Protein AF-A0A7K4IP63-F1 (afdb_monomer_lite)

Secondary structure (DSSP, 8-state):
-----HHHHHHHH----TT-HHHHHHHHHHHSTT--HHHHHHHHHHHHHS-SHHHHHHHHHHHHHHHHHTT-EEEE--SS-BTTB---SEEEEETTTTEEEEEEEESSSSS---HHHHHHHHHHHHHHHH--STTTTTS---GGGGG-SEEEEEEEES-SS-HHHHHHHHHSTTTTTEEEEEHHHHHHHHHHHHHS---HHHHHHHTS---TT-HHHHHHHHHHHHT------

Foldseek 3Di:
DPPAELVNLCVVLDADFFPDSSVVSSLCVCLDPPNDLVNLVRHCVRLLVDDDLSSQLSNLSSLQSLLVLLPWDKDAWGSDDDPPDPIFRIKTADLPLLEIETEDEESDDPDADQLQVVVVNQVVVCVLQADPDPNNVVPPDPPRSNSHDYYAYEYEYCDQCNPRNLVSLVPYPCVQRYYYDYSVRSSVLSVLVVVFVDDSNLSVVVRHRDDPVPCVSVVVSVCVRVPPPPPDD

Radius of gyration: 18.25 Å; chains: 1; bounding box: 48×52×49 Å

Sequence (233 aa):
MVNVTVEKLVQLTGELKNNSPSSEKFRTFISSPDIARTDLETWVNECLAKTGESFEQAFQDIVNCIGEKLGFKVEYGQYKAGQDMTGYDGKWVSEEASIQLVLEIRRADSYQINADQFGQFMEDFKKKIGRDTEESKKLKVPEIYKRTKETYGIVVTAEEEPIELLDNIRKSRYKSNIRIIPVRSLLNVFKMKEEIPLKHVEVARLLLPMNVINIGEIIHTIESMTGTQANKE

Structure (mmCIF, N/CA/C/O backbone):
data_AF-A0A7K4IP63-F1
#
_entry.id   AF-A0A7K4IP63-F1
#
loop_
_atom_site.group_PDB
_atom_site.id
_atom_site.type_symbol
_atom_site.label_atom_id
_atom_site.label_alt_id
_atom_site.label_comp_id
_atom_site.label_asym_id
_atom_site.label_entity_id
_atom_site.label_seq_id
_atom_site.pdbx_PDB_ins_code
_atom_site.Cartn_x
_atom_site.Cartn_y
_atom_site.Cartn_z
_atom_site.occupancy
_atom_site.B_iso_or_equiv
_atom_site.auth_seq_id
_atom_site.auth_comp_id
_atom_site.auth_asym_id
_atom_site.auth_atom_id
_atom_site.pdbx_PDB_model_num
ATOM 1 N N . MET A 1 1 ? -15.617 -13.221 13.001 1.00 49.81 1 MET A N 1
ATOM 2 C CA . MET A 1 1 ? -15.707 -11.777 12.712 1.00 49.81 1 MET A CA 1
ATOM 3 C C . MET A 1 1 ? -15.642 -11.022 14.016 1.00 49.81 1 MET A C 1
ATOM 5 O O . MET A 1 1 ? -16.529 -11.169 14.853 1.00 49.81 1 MET A O 1
ATOM 9 N N . VAL A 1 2 ? -14.567 -10.272 14.204 1.00 53.50 2 VAL A N 1
ATOM 10 C CA . VAL A 1 2 ? -14.441 -9.337 15.315 1.00 53.50 2 VAL A CA 1
ATOM 11 C C . VAL A 1 2 ? -15.145 -8.061 14.857 1.00 53.50 2 VAL A C 1
ATOM 13 O O . VAL A 1 2 ? -14.649 -7.365 13.984 1.00 53.50 2 VAL A O 1
ATOM 16 N N . ASN A 1 3 ? -16.341 -7.783 15.381 1.00 70.75 3 ASN A N 1
ATOM 17 C CA . ASN A 1 3 ? -17.121 -6.593 15.017 1.00 70.75 3 ASN A CA 1
ATOM 18 C C . ASN A 1 3 ? -16.544 -5.345 15.714 1.00 70.75 3 ASN A C 1
ATOM 20 O O . ASN A 1 3 ? -17.157 -4.779 16.619 1.00 70.75 3 ASN A O 1
ATOM 24 N N . VAL A 1 4 ? -15.306 -4.991 15.373 1.00 90.19 4 VAL A N 1
ATOM 25 C CA . VAL A 1 4 ? -14.583 -3.849 15.935 1.00 90.19 4 VAL A CA 1
ATOM 26 C C . VAL A 1 4 ? -14.352 -2.836 14.824 1.00 90.19 4 VAL A C 1
ATOM 28 O O . VAL A 1 4 ? -13.863 -3.180 13.754 1.00 90.19 4 VAL A O 1
ATOM 31 N N . THR A 1 5 ? -14.712 -1.584 15.087 1.00 95.12 5 THR A N 1
ATOM 32 C CA . THR A 1 5 ? -14.568 -0.459 14.159 1.00 95.12 5 THR A CA 1
ATOM 33 C C . THR A 1 5 ? -13.178 0.171 14.254 1.00 95.12 5 THR A C 1
ATOM 35 O O . THR A 1 5 ? -12.534 0.102 15.304 1.00 95.12 5 THR A O 1
ATOM 38 N N . VAL A 1 6 ? -12.734 0.856 13.198 1.00 96.44 6 VAL A N 1
ATOM 39 C CA . VAL A 1 6 ? -11.506 1.671 13.195 1.00 96.44 6 VAL A CA 1
ATOM 40 C C . VAL A 1 6 ? -11.552 2.697 14.316 1.00 96.44 6 VAL A C 1
ATOM 42 O O . VAL A 1 6 ? -10.582 2.850 15.053 1.00 96.44 6 VAL A O 1
ATOM 45 N N . GLU A 1 7 ? -12.698 3.353 14.503 1.00 95.19 7 GLU A N 1
ATOM 46 C CA . GLU A 1 7 ? -12.886 4.306 15.594 1.00 95.19 7 GLU A CA 1
ATOM 47 C C . GLU A 1 7 ? -12.599 3.672 16.961 1.00 95.19 7 GLU A C 1
ATOM 49 O O . GLU A 1 7 ? -11.888 4.250 17.785 1.00 95.19 7 GLU A O 1
ATOM 54 N N . LYS A 1 8 ? -13.098 2.451 17.193 1.00 95.50 8 LYS A N 1
ATOM 55 C CA . LYS A 1 8 ? -12.860 1.747 18.450 1.00 95.50 8 LYS A CA 1
ATOM 56 C C . LYS A 1 8 ? -11.403 1.322 18.598 1.00 95.50 8 LYS A C 1
ATOM 58 O O . LYS A 1 8 ? -10.871 1.417 19.703 1.00 95.50 8 LYS A O 1
ATOM 63 N N . LEU A 1 9 ? -10.756 0.881 17.519 1.00 95.81 9 LEU A N 1
ATOM 64 C CA . LEU A 1 9 ? -9.330 0.553 17.533 1.00 95.81 9 LEU A CA 1
ATOM 65 C C . LEU A 1 9 ? -8.495 1.769 17.912 1.00 95.81 9 LEU A C 1
ATOM 67 O O . LEU A 1 9 ? -7.734 1.684 18.868 1.00 95.81 9 LEU A O 1
ATOM 71 N N . VAL A 1 10 ? -8.706 2.907 17.247 1.00 95.62 10 VAL A N 1
ATOM 72 C CA . VAL A 1 10 ? -7.991 4.154 17.550 1.00 95.62 10 VAL A CA 1
ATOM 73 C C . VAL A 1 10 ? -8.236 4.592 18.997 1.00 95.62 10 VAL A C 1
ATOM 75 O O . VAL A 1 10 ? -7.294 4.971 19.688 1.00 95.62 10 VAL A O 1
ATOM 78 N N . GLN A 1 11 ? -9.468 4.488 19.506 1.00 94.75 11 GLN A N 1
ATOM 79 C CA . GLN A 1 11 ? -9.762 4.783 20.916 1.00 94.75 11 GLN A CA 1
ATOM 80 C C . GLN A 1 11 ? -8.981 3.886 21.891 1.00 94.75 11 GLN A C 1
ATOM 82 O O . GLN A 1 11 ? -8.584 4.347 22.959 1.00 94.75 11 GLN A O 1
ATOM 87 N N . LEU A 1 12 ? -8.777 2.609 21.553 1.00 95.25 12 LEU A N 1
ATOM 88 C CA . LEU A 1 12 ? -8.058 1.649 22.397 1.00 95.25 12 LEU A CA 1
ATOM 89 C C . LEU A 1 12 ? -6.535 1.791 22.289 1.00 95.25 12 LEU A C 1
ATOM 91 O O . LEU A 1 12 ? -5.829 1.603 23.281 1.00 95.25 12 LEU A O 1
ATOM 95 N N . THR A 1 13 ? -6.017 2.102 21.101 1.00 95.19 13 THR A N 1
ATOM 96 C CA . THR A 1 13 ? -4.575 2.243 20.859 1.00 95.19 13 THR A CA 1
ATOM 97 C C . THR A 1 13 ? -4.052 3.621 21.240 1.00 95.19 13 THR A C 1
ATOM 99 O O . THR A 1 13 ? -2.882 3.740 21.603 1.00 95.19 13 THR A O 1
ATOM 102 N N . GLY A 1 14 ? -4.909 4.641 21.189 1.00 94.12 14 GLY A N 1
ATOM 103 C CA . GLY A 1 14 ? -4.560 6.050 21.323 1.00 94.12 14 GLY A CA 1
ATOM 104 C C . GLY A 1 14 ? -4.331 6.730 19.970 1.00 94.12 14 GLY A C 1
ATOM 105 O O . GLY A 1 14 ? -4.386 6.103 18.914 1.00 94.12 14 GLY A O 1
ATOM 106 N N . GLU A 1 15 ? -4.051 8.032 20.020 1.00 94.06 15 GLU A N 1
ATOM 107 C CA . GLU A 1 15 ? -3.849 8.878 18.838 1.00 94.06 15 GLU A CA 1
ATOM 108 C C . GLU A 1 15 ? -2.674 8.382 17.976 1.00 94.06 15 GLU A C 1
ATOM 110 O O . GLU A 1 15 ? -1.561 8.172 18.480 1.00 94.06 15 GLU A O 1
ATOM 115 N N . LEU A 1 16 ? -2.918 8.206 16.676 1.00 95.00 16 LEU A N 1
ATOM 116 C CA . LEU A 1 16 ? -1.914 7.739 15.727 1.00 95.00 16 LEU A CA 1
ATOM 117 C C . LEU A 1 16 ? -0.985 8.911 15.372 1.00 95.00 16 LEU A C 1
ATOM 119 O O . LEU A 1 16 ? -1.409 9.952 14.885 1.00 95.00 16 LEU A O 1
ATOM 123 N N . LYS A 1 17 ? 0.308 8.770 15.668 1.00 93.19 17 LYS A N 1
ATOM 124 C CA . LYS A 1 17 ? 1.342 9.778 15.368 1.00 93.19 17 LYS A CA 1
ATOM 125 C C . LYS A 1 17 ? 2.584 9.115 14.790 1.00 93.19 17 LYS A C 1
ATOM 127 O O . LYS A 1 17 ? 2.792 7.912 14.959 1.00 93.19 17 LYS A O 1
ATOM 132 N N . ASN A 1 18 ? 3.432 9.912 14.145 1.00 90.50 18 ASN A N 1
ATOM 133 C CA . ASN A 1 18 ? 4.738 9.451 13.681 1.00 90.50 18 ASN A CA 1
ATOM 134 C C . ASN A 1 18 ? 5.533 8.852 14.846 1.00 90.50 18 ASN A C 1
ATOM 136 O O . ASN A 1 18 ? 5.684 9.503 15.879 1.00 90.50 18 ASN A O 1
ATOM 140 N N . ASN A 1 19 ? 6.067 7.644 14.648 1.00 86.81 19 ASN A N 1
ATOM 141 C CA . ASN A 1 19 ? 6.944 6.956 15.602 1.00 86.81 19 ASN A CA 1
ATOM 142 C C . ASN A 1 19 ? 6.357 6.869 17.026 1.00 86.81 19 ASN A C 1
ATOM 144 O O . ASN A 1 19 ? 7.082 7.040 18.007 1.00 86.81 19 ASN A O 1
ATOM 148 N N . SER A 1 20 ? 5.038 6.671 17.146 1.00 93.06 20 SER A N 1
ATOM 149 C CA . SER A 1 20 ? 4.370 6.564 18.444 1.00 93.06 20 SER A CA 1
ATOM 150 C C . SER A 1 20 ? 4.021 5.113 18.802 1.00 93.06 20 SER A C 1
ATOM 152 O O . SER A 1 20 ? 3.642 4.337 17.919 1.00 93.06 20 SER A O 1
ATOM 154 N N . PRO A 1 21 ? 4.034 4.754 20.103 1.00 96.06 21 PRO A N 1
ATOM 155 C CA . PRO A 1 21 ? 3.582 3.438 20.557 1.00 96.06 21 PRO A CA 1
ATOM 156 C C . PRO A 1 21 ? 2.129 3.124 20.176 1.00 96.06 21 PRO A C 1
ATOM 158 O O . PRO A 1 21 ? 1.768 1.962 20.014 1.00 96.06 21 PRO A O 1
ATOM 161 N N . SER A 1 22 ? 1.276 4.146 20.044 1.00 96.88 22 SER A N 1
ATOM 162 C CA . SER A 1 22 ? -0.118 3.987 19.614 1.00 96.88 22 SER A CA 1
ATOM 163 C C . SER A 1 22 ? -0.203 3.460 18.182 1.00 96.88 22 SER A C 1
ATOM 165 O O . SER A 1 22 ? -0.929 2.502 17.924 1.00 96.88 22 SER A O 1
ATOM 167 N N . SER A 1 23 ? 0.586 4.036 17.269 1.00 96.50 23 SER A N 1
ATOM 168 C CA . SER A 1 23 ? 0.672 3.591 15.875 1.00 96.50 23 SER A CA 1
ATOM 169 C C . SER A 1 23 ? 1.234 2.177 15.775 1.00 96.50 23 SER A C 1
ATOM 171 O O . SER A 1 23 ? 0.695 1.353 15.049 1.00 96.50 23 SER A O 1
ATOM 173 N N . GLU A 1 24 ? 2.268 1.852 16.553 1.00 96.38 24 GLU A N 1
ATOM 174 C CA . GLU A 1 24 ? 2.833 0.495 16.593 1.00 96.38 24 GLU A CA 1
ATOM 175 C C . GLU A 1 24 ? 1.817 -0.546 17.080 1.00 96.38 24 GLU A C 1
ATOM 177 O O . GLU A 1 24 ? 1.689 -1.612 16.477 1.00 96.38 24 GLU A O 1
ATOM 182 N N . LYS A 1 25 ? 1.044 -0.236 18.129 1.00 97.38 25 LYS A N 1
ATOM 183 C CA . LYS A 1 25 ? -0.043 -1.106 18.608 1.00 97.38 25 LYS A CA 1
ATOM 184 C C . LYS A 1 25 ? -1.133 -1.288 17.556 1.00 97.38 25 LYS A C 1
ATOM 186 O O . LYS A 1 25 ? -1.582 -2.413 17.354 1.00 97.38 25 LYS A O 1
ATOM 191 N N . PHE A 1 26 ? -1.536 -0.208 16.887 1.00 98.00 26 PHE A N 1
ATOM 192 C CA . PHE A 1 26 ? -2.526 -0.259 15.811 1.00 98.00 26 PHE A CA 1
ATOM 193 C C . PHE A 1 26 ? -2.049 -1.160 14.666 1.00 98.00 26 PHE A C 1
ATOM 195 O O . PHE A 1 26 ? -2.737 -2.121 14.325 1.00 98.00 26 PHE A O 1
ATOM 202 N N . ARG A 1 27 ? -0.828 -0.932 14.162 1.00 97.56 27 ARG A N 1
ATOM 203 C CA . ARG A 1 27 ? -0.182 -1.738 13.108 1.00 97.56 27 ARG A CA 1
ATOM 204 C C . ARG A 1 27 ? -0.061 -3.208 13.497 1.00 97.56 27 ARG A C 1
ATOM 206 O O . ARG A 1 27 ? -0.381 -4.086 12.703 1.00 97.56 27 ARG A O 1
ATOM 213 N N . THR A 1 28 ? 0.338 -3.484 14.738 1.00 96.69 28 THR A N 1
ATOM 214 C CA . THR A 1 28 ? 0.441 -4.854 15.273 1.00 96.69 28 THR A CA 1
ATOM 215 C C . THR A 1 28 ? -0.915 -5.557 15.279 1.00 96.69 28 THR A C 1
ATOM 217 O O . THR A 1 28 ? -1.006 -6.732 14.937 1.00 96.69 28 THR A O 1
ATOM 220 N N . PHE A 1 29 ? -1.982 -4.844 15.649 1.00 96.81 29 PHE A N 1
ATOM 221 C CA . PHE A 1 29 ? -3.326 -5.408 15.659 1.00 96.81 29 PHE A CA 1
ATOM 222 C C . PHE A 1 29 ? -3.825 -5.715 14.242 1.00 96.81 29 PHE A C 1
ATOM 224 O O . PHE A 1 29 ? -4.222 -6.848 13.978 1.00 96.81 29 PHE A O 1
ATOM 231 N N . ILE A 1 30 ? -3.778 -4.741 13.324 1.00 96.75 30 ILE A N 1
ATOM 232 C CA . ILE A 1 30 ? -4.334 -4.907 11.969 1.00 96.75 30 ILE A CA 1
ATOM 233 C C . ILE A 1 30 ? -3.557 -5.937 11.133 1.00 96.75 30 ILE A C 1
ATOM 235 O O . ILE A 1 30 ? -4.151 -6.626 10.306 1.00 96.75 30 ILE A O 1
ATOM 239 N N . SER A 1 31 ? -2.250 -6.089 11.377 1.00 96.06 31 SER A N 1
ATOM 240 C CA . SER A 1 31 ? -1.396 -7.063 10.680 1.00 96.06 31 SER A CA 1
ATOM 241 C C . SER A 1 31 ? -1.518 -8.488 11.231 1.00 96.06 31 SER A C 1
ATOM 243 O O . SER A 1 31 ? -1.076 -9.434 10.567 1.00 96.06 31 SER A O 1
ATOM 245 N N . SER A 1 32 ? -2.169 -8.671 12.390 1.00 95.75 32 SER A N 1
ATOM 246 C CA . SER A 1 32 ? -2.316 -9.974 13.046 1.00 95.75 32 SER A CA 1
ATOM 247 C C . SER A 1 32 ? -2.867 -11.043 12.085 1.00 95.75 32 SER A C 1
ATOM 249 O O . SER A 1 32 ? -3.754 -10.741 11.275 1.00 95.75 32 SER A O 1
ATOM 251 N N . PRO A 1 33 ? -2.373 -12.298 12.136 1.00 93.62 33 PRO A N 1
ATOM 252 C CA . PRO A 1 33 ? -2.869 -13.397 11.304 1.00 93.62 33 PRO A CA 1
ATOM 253 C C . PRO A 1 33 ? -4.381 -13.636 11.401 1.00 93.62 33 PRO A C 1
ATOM 255 O O . PRO A 1 33 ? -4.970 -14.097 10.430 1.00 93.62 33 PRO A O 1
ATOM 258 N N . ASP A 1 34 ? -5.001 -13.282 12.531 1.00 93.69 34 ASP A N 1
ATOM 259 C CA . ASP A 1 34 ? -6.439 -13.464 12.772 1.00 93.69 34 ASP A CA 1
ATOM 260 C C . ASP A 1 34 ? -7.323 -12.445 12.034 1.00 93.69 34 ASP A C 1
ATOM 262 O O . ASP A 1 34 ? -8.539 -12.624 11.957 1.00 93.69 34 ASP A O 1
ATOM 266 N N . ILE A 1 35 ? -6.731 -11.369 11.505 1.00 95.75 35 ILE A N 1
ATOM 267 C CA . ILE A 1 35 ? -7.450 -10.357 10.730 1.00 95.75 35 ILE A CA 1
ATOM 268 C C . ILE A 1 35 ? -7.641 -10.862 9.302 1.00 95.75 35 ILE A C 1
ATOM 270 O O . ILE A 1 35 ? -6.671 -11.032 8.552 1.00 95.75 35 ILE A O 1
ATOM 274 N N . ALA A 1 36 ? -8.902 -11.071 8.926 1.00 94.62 36 ALA A N 1
ATOM 275 C CA . ALA A 1 36 ? -9.288 -11.524 7.600 1.00 94.62 36 ALA A CA 1
ATOM 276 C C . ALA A 1 36 ? -9.373 -10.356 6.607 1.00 94.62 36 ALA A C 1
ATOM 278 O O . ALA A 1 36 ? -9.544 -9.194 6.988 1.00 94.62 36 ALA A O 1
ATOM 279 N N . ARG A 1 37 ? -9.356 -10.665 5.303 1.00 95.50 37 ARG A N 1
ATOM 280 C CA . ARG A 1 37 ? -9.601 -9.671 4.244 1.00 95.50 37 ARG A CA 1
ATOM 281 C C . ARG A 1 37 ? -10.887 -8.875 4.480 1.00 95.50 37 ARG A C 1
ATOM 283 O O . ARG A 1 37 ? -10.877 -7.661 4.328 1.00 95.50 37 ARG A O 1
ATOM 290 N N . THR A 1 38 ? -11.973 -9.530 4.892 1.00 96.31 38 THR A N 1
ATOM 291 C CA . THR A 1 38 ? -13.271 -8.871 5.128 1.00 96.31 38 THR A CA 1
ATOM 292 C C . THR A 1 38 ? -13.237 -7.852 6.268 1.00 96.31 38 THR A C 1
ATOM 294 O O . THR A 1 38 ? -13.996 -6.882 6.243 1.00 96.31 38 THR A O 1
ATOM 297 N N . ASP A 1 39 ? -12.357 -8.038 7.258 1.00 96.88 39 ASP A N 1
ATOM 298 C CA . ASP A 1 39 ? -12.159 -7.060 8.331 1.00 96.88 39 ASP A CA 1
ATOM 299 C C . ASP A 1 39 ? -11.451 -5.812 7.772 1.00 96.88 39 ASP A C 1
ATOM 301 O O . ASP A 1 39 ? -11.923 -4.693 7.974 1.00 96.88 39 ASP A O 1
ATOM 305 N N . LEU A 1 40 ? -10.396 -5.999 6.961 1.00 97.56 40 LEU A N 1
ATOM 306 C CA . LEU A 1 40 ? -9.713 -4.896 6.269 1.00 97.56 40 LEU A CA 1
ATOM 307 C C . LEU A 1 40 ? -10.650 -4.148 5.309 1.00 97.56 40 LEU A C 1
ATOM 309 O O . LEU A 1 40 ? -10.619 -2.922 5.267 1.00 97.56 40 LEU A O 1
ATOM 313 N N . GLU A 1 41 ? -11.511 -4.854 4.572 1.00 97.38 41 GLU A N 1
ATOM 314 C CA . GLU A 1 41 ? -12.529 -4.241 3.704 1.00 97.38 41 GLU A CA 1
ATOM 315 C C . GLU A 1 41 ? -13.504 -3.372 4.498 1.00 97.38 41 GLU A C 1
ATOM 317 O O . GLU A 1 41 ? -13.822 -2.252 4.095 1.00 97.38 41 GLU A O 1
ATOM 322 N N . THR A 1 42 ? -13.957 -3.872 5.648 1.00 97.19 42 THR A N 1
ATOM 323 C CA . THR A 1 42 ? -14.848 -3.132 6.546 1.00 97.19 42 THR A CA 1
ATOM 324 C C . THR A 1 42 ? -14.172 -1.860 7.052 1.00 97.19 42 THR A C 1
ATOM 326 O O . THR A 1 42 ? -14.775 -0.787 7.014 1.00 97.19 42 THR A O 1
ATOM 329 N N . TRP A 1 43 ? -12.907 -1.948 7.461 1.00 97.75 43 TRP A N 1
ATOM 330 C CA . TRP A 1 43 ? -12.148 -0.799 7.950 1.00 97.75 43 TRP A CA 1
ATOM 331 C C . TRP A 1 43 ? -11.796 0.210 6.861 1.00 97.75 43 TRP A C 1
ATOM 333 O O . TRP A 1 43 ? -11.890 1.411 7.106 1.00 97.75 43 TRP A O 1
ATOM 343 N N . VAL A 1 44 ? -11.463 -0.244 5.649 1.00 97.19 44 VAL A N 1
ATOM 344 C CA . VAL A 1 44 ? -11.315 0.634 4.479 1.00 97.19 44 VAL A CA 1
ATOM 345 C C . VAL A 1 44 ? -12.603 1.424 4.271 1.00 97.19 44 VAL A C 1
ATOM 347 O O . VAL A 1 44 ? -12.560 2.650 4.230 1.00 97.19 44 VAL A O 1
ATOM 350 N N . ASN A 1 45 ? -13.754 0.750 4.212 1.00 95.88 45 ASN A N 1
ATOM 351 C CA . ASN A 1 45 ? -15.041 1.416 4.008 1.00 95.88 45 ASN A CA 1
ATOM 352 C C . ASN A 1 45 ? -15.364 2.418 5.124 1.00 95.88 45 ASN A C 1
ATOM 354 O O . ASN A 1 45 ? -15.844 3.513 4.839 1.00 95.88 45 ASN A O 1
ATOM 358 N N . GLU A 1 46 ? -15.073 2.081 6.382 1.00 95.94 46 GLU A N 1
ATOM 359 C CA . GLU A 1 46 ? -15.245 3.011 7.499 1.00 95.94 46 GLU A CA 1
ATOM 360 C C . GLU A 1 46 ? -14.353 4.251 7.353 1.00 95.94 46 GLU A C 1
ATOM 362 O O . GLU A 1 46 ? -14.838 5.374 7.506 1.00 95.94 46 GLU A O 1
ATOM 367 N N . CYS A 1 47 ? -13.074 4.067 7.016 1.00 95.50 47 CYS A N 1
ATOM 368 C CA . CYS A 1 47 ? -12.140 5.166 6.795 1.00 95.50 47 CYS A CA 1
ATOM 369 C C . CYS A 1 47 ? -12.561 6.082 5.643 1.00 95.50 47 CYS A C 1
ATOM 371 O O . CYS A 1 47 ? -12.351 7.291 5.738 1.00 95.50 47 CYS A O 1
ATOM 373 N N . LEU A 1 48 ? -13.132 5.526 4.569 1.00 93.69 48 LEU A N 1
ATOM 374 C CA . LEU A 1 48 ? -13.648 6.299 3.436 1.00 93.69 48 LEU A CA 1
ATOM 375 C C . LEU A 1 48 ? -14.946 7.046 3.783 1.00 93.69 48 LEU A C 1
ATOM 377 O O . LEU A 1 48 ? -15.174 8.140 3.279 1.00 93.69 48 LEU A O 1
ATOM 381 N N . ALA A 1 49 ? -15.794 6.473 4.642 1.00 93.25 49 ALA A N 1
ATOM 382 C CA . ALA A 1 49 ? -17.080 7.061 5.016 1.00 93.25 49 ALA A CA 1
ATOM 383 C C . ALA A 1 49 ? -16.971 8.166 6.080 1.00 93.25 49 ALA A C 1
ATOM 385 O O . ALA A 1 49 ? -17.847 9.028 6.165 1.00 93.25 49 ALA A O 1
ATOM 386 N N . LYS A 1 50 ? -15.933 8.133 6.923 1.00 92.25 50 LYS A N 1
ATOM 387 C CA . LYS A 1 50 ? -15.757 9.069 8.042 1.00 92.25 50 LYS A CA 1
ATOM 388 C C . LYS A 1 50 ? -14.661 10.091 7.765 1.00 92.25 50 LYS A C 1
ATOM 390 O O . LYS A 1 50 ? -13.620 9.782 7.198 1.00 92.25 50 LYS A O 1
ATOM 395 N N . THR A 1 51 ? -14.852 11.318 8.235 1.00 87.94 51 THR A N 1
ATOM 396 C CA . THR A 1 51 ? -13.848 12.389 8.154 1.00 87.94 51 THR A CA 1
ATOM 397 C C . THR A 1 51 ? -13.024 12.475 9.441 1.00 87.94 51 THR A C 1
ATOM 399 O O . THR A 1 51 ? -13.424 11.967 10.486 1.00 87.94 51 THR A O 1
ATOM 402 N N . GLY A 1 52 ? -11.855 13.117 9.368 1.00 89.00 52 GLY A N 1
ATOM 403 C CA . GLY A 1 52 ? -10.965 13.325 10.515 1.00 89.00 52 GLY A CA 1
ATOM 404 C C . GLY A 1 52 ? -9.595 12.671 10.351 1.00 89.00 52 GLY A C 1
ATOM 405 O O . GLY A 1 52 ? -9.452 11.675 9.639 1.00 89.00 52 GLY A O 1
ATOM 406 N N . GLU A 1 53 ? -8.600 13.247 11.032 1.00 89.56 53 GLU A N 1
ATOM 407 C CA . GLU A 1 53 ? -7.178 12.898 10.896 1.00 89.56 53 GLU A CA 1
ATOM 408 C C . GLU A 1 53 ? -6.907 11.428 11.251 1.00 89.56 53 GLU A C 1
ATOM 410 O O . GLU A 1 53 ? -6.204 10.729 10.527 1.00 89.56 53 GLU A O 1
ATOM 415 N N . SER A 1 54 ? -7.531 10.910 12.313 1.00 92.31 54 SER A N 1
ATOM 416 C CA . SER A 1 54 ? -7.320 9.519 12.729 1.00 92.31 54 SER A CA 1
ATOM 417 C C . SER A 1 54 ? -7.751 8.496 11.678 1.00 92.31 54 SER A C 1
ATOM 419 O O . SER A 1 54 ? -7.130 7.443 11.571 1.00 92.31 54 SER A O 1
ATOM 421 N N . PHE A 1 55 ? -8.778 8.798 10.879 1.00 94.75 55 PHE A N 1
ATOM 422 C CA . PHE A 1 55 ? -9.207 7.916 9.793 1.00 94.75 55 PHE A CA 1
ATOM 423 C C . PHE A 1 55 ? -8.282 8.006 8.571 1.00 94.75 55 PHE A C 1
ATOM 425 O O . PHE A 1 55 ? -8.158 7.022 7.851 1.00 94.75 55 PHE A O 1
ATOM 432 N N . GLU A 1 56 ? -7.591 9.131 8.352 1.00 92.69 56 GLU A N 1
ATOM 433 C CA . GLU A 1 56 ? -6.557 9.269 7.304 1.00 92.69 56 GLU A CA 1
ATOM 434 C C . GLU A 1 56 ? -5.337 8.425 7.643 1.00 92.69 56 GLU A C 1
ATOM 436 O O . GLU A 1 56 ? -4.880 7.622 6.833 1.00 92.69 56 GLU A O 1
ATOM 441 N N . GLN A 1 57 ? -4.875 8.553 8.884 1.00 94.88 57 GLN A N 1
ATOM 442 C CA . GLN A 1 57 ? -3.745 7.805 9.424 1.00 94.88 57 GLN A CA 1
ATOM 443 C C . GLN A 1 57 ? -4.037 6.303 9.440 1.00 94.88 57 GLN A C 1
ATOM 445 O O . GLN A 1 57 ? -3.231 5.500 8.971 1.00 94.88 57 GLN A O 1
ATOM 450 N N . ALA A 1 58 ? -5.226 5.921 9.916 1.00 96.75 58 ALA A N 1
ATOM 451 C CA . ALA A 1 58 ? -5.663 4.534 9.892 1.00 96.75 58 ALA A CA 1
ATOM 452 C C . ALA A 1 58 ? -5.791 4.005 8.458 1.00 96.75 58 ALA A C 1
ATOM 454 O O . ALA A 1 58 ? -5.366 2.886 8.199 1.00 96.75 58 ALA A O 1
ATOM 455 N N . PHE A 1 59 ? -6.327 4.790 7.515 1.00 97.31 59 PHE A N 1
ATOM 456 C CA . PHE A 1 59 ? -6.441 4.382 6.110 1.00 97.31 59 PHE A CA 1
ATOM 457 C C . PHE A 1 59 ? -5.074 4.085 5.490 1.00 97.31 59 PHE A C 1
ATOM 459 O O . PHE A 1 59 ? -4.900 3.038 4.868 1.00 97.31 59 PHE A O 1
ATOM 466 N N . GLN A 1 60 ? -4.094 4.964 5.713 1.00 96.06 60 GLN A N 1
ATOM 467 C CA . GLN A 1 60 ? -2.712 4.766 5.279 1.00 96.06 60 GLN A CA 1
ATOM 468 C C . GLN A 1 60 ? -2.126 3.455 5.822 1.00 96.06 60 GLN A C 1
ATOM 470 O O . GLN A 1 60 ? -1.573 2.650 5.069 1.00 96.06 60 GLN A O 1
ATOM 475 N N . ASP A 1 61 ? -2.271 3.211 7.123 1.00 97.75 61 ASP A N 1
ATOM 476 C CA . ASP A 1 61 ? -1.773 1.991 7.756 1.00 97.75 61 ASP A CA 1
ATOM 477 C C . ASP A 1 61 ? -2.524 0.736 7.277 1.00 97.75 61 ASP A C 1
ATOM 479 O O . ASP A 1 61 ? -1.901 -0.287 7.006 1.00 97.75 61 ASP A O 1
ATOM 483 N N . ILE A 1 62 ? -3.843 0.796 7.091 1.00 98.25 62 ILE A N 1
ATOM 484 C CA . ILE A 1 62 ? -4.633 -0.332 6.577 1.00 98.25 62 ILE A CA 1
ATOM 485 C C . ILE A 1 62 ? -4.212 -0.690 5.148 1.00 98.25 62 ILE A C 1
ATOM 487 O O . ILE A 1 62 ? -4.040 -1.869 4.845 1.00 98.25 62 ILE A O 1
ATOM 491 N N . VAL A 1 63 ? -3.982 0.296 4.275 1.00 98.31 63 VAL A N 1
ATOM 492 C CA . VAL A 1 63 ? -3.464 0.047 2.919 1.00 98.31 63 VAL A CA 1
ATOM 493 C C . VAL A 1 63 ? -2.096 -0.632 2.977 1.00 98.31 63 VAL A C 1
ATOM 495 O O . VAL A 1 63 ? -1.868 -1.616 2.273 1.00 98.31 63 VAL A O 1
ATOM 498 N N . ASN A 1 64 ? -1.201 -0.174 3.851 1.00 98.25 64 ASN A N 1
ATOM 499 C CA . ASN A 1 64 ? 0.095 -0.818 4.060 1.00 98.25 64 ASN A CA 1
ATOM 500 C C . ASN A 1 64 ? -0.032 -2.253 4.587 1.00 98.25 64 ASN A C 1
ATOM 502 O O . ASN A 1 64 ? 0.651 -3.147 4.087 1.00 98.25 64 ASN A O 1
ATOM 506 N N . CYS A 1 65 ? -0.959 -2.501 5.511 1.00 98.19 65 CYS A N 1
ATOM 507 C CA . CYS A 1 65 ? -1.280 -3.843 5.982 1.00 98.19 65 CYS A CA 1
ATOM 508 C C . CYS A 1 65 ? -1.780 -4.744 4.841 1.00 98.19 65 CYS A C 1
ATOM 510 O O . CYS A 1 65 ? -1.416 -5.918 4.786 1.00 98.19 65 CYS A O 1
ATOM 512 N N . ILE A 1 66 ? -2.574 -4.226 3.893 1.00 98.44 66 ILE A N 1
ATOM 513 C CA . ILE A 1 66 ? -2.961 -4.992 2.696 1.00 98.44 66 ILE A CA 1
ATOM 514 C C . ILE A 1 66 ? -1.709 -5.398 1.903 1.00 98.44 66 ILE A C 1
ATOM 516 O O . ILE A 1 66 ? -1.607 -6.549 1.485 1.00 98.44 66 ILE A O 1
ATOM 520 N N . GLY A 1 67 ? -0.718 -4.513 1.764 1.00 97.75 67 GLY A N 1
ATOM 521 C CA . GLY A 1 67 ? 0.588 -4.842 1.180 1.00 97.75 67 GLY A CA 1
ATOM 522 C C . GLY A 1 67 ? 1.290 -6.018 1.872 1.00 97.75 67 GLY A C 1
ATOM 523 O O . GLY A 1 67 ? 1.771 -6.937 1.200 1.00 97.75 67 GLY A O 1
ATOM 524 N N . GLU A 1 68 ? 1.286 -6.052 3.207 1.00 97.06 68 GLU A N 1
ATOM 525 C CA . GLU A 1 68 ? 1.832 -7.178 3.983 1.00 97.06 68 GLU A CA 1
ATOM 526 C C . GLU A 1 68 ? 1.072 -8.476 3.697 1.00 97.06 68 GLU A C 1
ATOM 528 O O . GLU A 1 68 ? 1.683 -9.506 3.404 1.00 97.06 68 GLU A O 1
ATOM 533 N N . LYS A 1 69 ? -0.268 -8.432 3.693 1.00 96.62 69 LYS A N 1
ATOM 534 C CA . LYS A 1 69 ? -1.109 -9.599 3.372 1.00 96.62 69 LYS A CA 1
ATOM 535 C C . LYS A 1 69 ? -0.917 -10.070 1.922 1.00 96.62 69 LYS A C 1
ATOM 537 O O . LYS A 1 69 ? -0.957 -11.272 1.639 1.00 96.62 69 LYS A O 1
ATOM 542 N N . LEU A 1 70 ? -0.592 -9.165 0.997 1.00 96.69 70 LEU A N 1
ATOM 543 C CA . LEU A 1 70 ? -0.185 -9.483 -0.378 1.00 96.69 70 LEU A CA 1
ATOM 544 C C . LEU A 1 70 ? 1.216 -10.118 -0.471 1.00 96.69 70 LEU A C 1
ATOM 546 O O . LEU A 1 70 ? 1.553 -10.721 -1.494 1.00 96.69 70 LEU A O 1
ATOM 550 N N . GLY A 1 71 ? 1.966 -10.169 0.630 1.00 95.25 71 GLY A N 1
ATOM 551 C CA . GLY A 1 71 ? 3.245 -10.874 0.754 1.00 95.25 71 GLY A CA 1
ATOM 552 C C . GLY A 1 71 ? 4.462 -9.977 0.562 1.00 95.25 71 GLY A C 1
ATOM 553 O O . GLY A 1 71 ? 5.581 -10.481 0.495 1.00 95.25 71 GLY A O 1
ATOM 554 N N . PHE A 1 72 ? 4.263 -8.663 0.468 1.00 96.38 72 PHE A N 1
ATOM 555 C CA . PHE A 1 72 ? 5.371 -7.723 0.473 1.00 96.38 72 PHE A CA 1
ATOM 556 C C . PHE A 1 72 ? 5.936 -7.572 1.881 1.00 96.38 72 PHE A C 1
ATOM 558 O O . PHE A 1 72 ? 5.223 -7.660 2.879 1.00 96.38 72 PHE A O 1
ATOM 565 N N . LYS A 1 73 ? 7.226 -7.258 1.957 1.00 95.06 73 LYS A N 1
ATOM 566 C CA . LYS A 1 73 ? 7.810 -6.697 3.173 1.00 95.06 73 LYS A CA 1
ATOM 567 C C . LYS A 1 73 ? 7.514 -5.202 3.183 1.00 95.06 73 LYS A C 1
ATOM 569 O O . LYS A 1 73 ? 7.926 -4.504 2.254 1.00 95.06 73 LYS A O 1
ATOM 574 N N . VAL A 1 74 ? 6.784 -4.732 4.189 1.00 94.44 74 VAL A N 1
ATOM 575 C CA . VAL A 1 74 ? 6.277 -3.358 4.241 1.00 94.44 74 VAL A CA 1
ATOM 576 C C . VAL A 1 74 ? 6.998 -2.547 5.306 1.00 94.44 74 VAL A C 1
ATOM 578 O O . VAL A 1 74 ? 7.210 -2.996 6.428 1.00 94.44 74 VAL A O 1
ATOM 581 N N . GLU A 1 75 ? 7.358 -1.324 4.941 1.00 92.12 75 GLU A N 1
ATOM 582 C CA . GLU A 1 75 ? 7.668 -0.257 5.878 1.00 92.12 75 GLU A CA 1
ATOM 583 C C . GLU A 1 75 ? 6.547 0.774 5.815 1.00 92.12 75 GLU A C 1
ATOM 585 O O . GLU A 1 75 ? 6.237 1.330 4.758 1.00 92.12 75 GLU A O 1
ATOM 590 N N . TYR A 1 76 ? 5.931 1.013 6.965 1.00 93.31 76 TYR A N 1
ATOM 591 C CA . TYR A 1 76 ? 4.865 1.988 7.107 1.00 93.31 76 TYR A CA 1
ATOM 592 C C . TYR A 1 76 ? 5.443 3.403 7.091 1.00 93.31 76 TYR A C 1
ATOM 594 O O . TYR A 1 76 ? 6.416 3.693 7.792 1.00 93.31 76 TYR A O 1
ATOM 602 N N . GLY A 1 77 ? 4.815 4.284 6.317 1.00 90.12 77 GLY A N 1
ATOM 603 C CA . GLY A 1 77 ? 5.217 5.676 6.202 1.00 90.12 77 GLY A CA 1
ATOM 604 C C . GLY A 1 77 ? 4.925 6.521 7.441 1.00 90.12 77 GLY A C 1
ATOM 605 O O . GLY A 1 77 ? 4.406 6.059 8.467 1.00 90.12 77 GLY A O 1
ATOM 606 N N . GLN A 1 78 ? 5.267 7.800 7.318 1.00 88.94 78 GLN A N 1
ATOM 607 C CA . GLN A 1 78 ? 4.909 8.832 8.288 1.00 88.94 78 GLN A CA 1
ATOM 608 C C . GLN A 1 78 ? 3.569 9.457 7.897 1.00 88.94 78 GLN A C 1
ATOM 610 O O . GLN A 1 78 ? 3.299 9.641 6.718 1.00 88.94 78 GLN A O 1
ATOM 615 N N . TYR A 1 79 ? 2.757 9.827 8.882 1.00 88.81 79 TYR A N 1
ATOM 616 C CA . TYR A 1 79 ? 1.474 10.503 8.670 1.00 88.81 79 TYR A CA 1
ATOM 617 C C . TYR A 1 79 ? 1.621 11.988 8.339 1.00 88.81 79 TYR A C 1
ATOM 619 O O . TYR A 1 79 ? 0.751 12.595 7.726 1.00 88.81 79 TYR A O 1
ATOM 627 N N . LYS A 1 80 ? 2.697 12.611 8.824 1.00 81.31 80 LYS A N 1
ATOM 628 C CA . LYS A 1 80 ? 3.011 14.026 8.598 1.00 81.31 80 LYS A CA 1
ATOM 629 C C . LYS A 1 80 ? 4.468 14.138 8.181 1.00 81.31 80 LYS A C 1
ATOM 631 O O . LYS A 1 80 ? 5.332 13.586 8.861 1.00 81.31 80 LYS A O 1
ATOM 636 N N . ALA A 1 81 ? 4.743 14.855 7.095 1.00 69.25 81 ALA A N 1
ATOM 637 C CA . ALA A 1 81 ? 6.111 15.124 6.666 1.00 69.25 81 ALA A CA 1
ATOM 638 C C . ALA A 1 81 ? 6.857 15.944 7.737 1.00 69.25 81 ALA A C 1
ATOM 640 O O . ALA A 1 81 ? 6.336 16.939 8.247 1.00 69.25 81 ALA A O 1
ATOM 641 N N . GLY A 1 82 ? 8.066 15.513 8.098 1.00 61.16 82 GLY A N 1
ATOM 642 C CA . GLY A 1 82 ? 8.981 16.294 8.934 1.00 61.16 82 GLY A CA 1
ATOM 643 C C . GLY A 1 82 ? 9.773 17.313 8.109 1.00 61.16 82 GLY A C 1
ATOM 644 O O . GLY A 1 82 ? 9.822 17.215 6.886 1.00 61.16 82 GLY A O 1
ATOM 645 N N . GLN A 1 83 ? 10.445 18.261 8.774 1.00 44.44 83 GLN A N 1
ATOM 646 C CA . GLN A 1 83 ? 11.269 19.290 8.109 1.00 44.44 83 GLN A CA 1
ATOM 647 C C . GLN A 1 83 ? 12.378 18.705 7.209 1.00 44.44 83 GLN A C 1
ATOM 649 O O . GLN A 1 83 ? 12.722 19.323 6.206 1.00 44.44 83 GLN A O 1
ATOM 654 N N . ASP A 1 84 ? 12.868 17.497 7.514 1.00 44.12 84 ASP A N 1
ATOM 655 C CA . ASP A 1 84 ? 14.035 16.894 6.851 1.00 44.12 84 ASP A CA 1
ATOM 656 C C . ASP A 1 84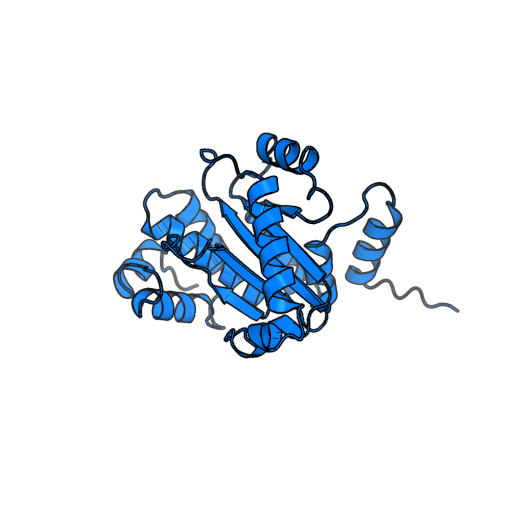 ? 13.718 15.646 6.004 1.00 44.12 84 ASP A C 1
ATOM 658 O O . ASP A 1 84 ? 14.621 15.019 5.442 1.00 44.12 84 ASP A O 1
ATOM 662 N N . MET A 1 85 ? 12.446 15.244 5.909 1.00 47.62 85 MET A N 1
ATOM 663 C CA . MET A 1 85 ? 12.040 14.042 5.176 1.00 47.62 85 MET A CA 1
ATOM 664 C C . MET A 1 85 ? 10.782 14.312 4.358 1.00 47.62 85 MET A C 1
ATOM 666 O O . MET A 1 85 ? 9.687 14.449 4.896 1.00 47.62 85 MET A O 1
ATOM 670 N N . THR A 1 86 ? 10.939 14.325 3.035 1.00 54.56 86 THR A N 1
ATOM 671 C CA . THR A 1 86 ? 9.839 14.081 2.097 1.00 54.56 86 THR A CA 1
ATOM 672 C C . THR A 1 86 ? 9.279 12.689 2.397 1.00 54.56 86 THR A C 1
ATOM 674 O O . THR A 1 86 ? 9.946 11.687 2.127 1.00 54.56 86 THR A O 1
ATOM 677 N N . GLY A 1 87 ? 8.128 12.643 3.069 1.00 68.00 87 GLY A N 1
ATOM 678 C CA . GLY A 1 87 ? 7.491 11.407 3.514 1.00 68.00 87 GLY A CA 1
ATOM 679 C C . GLY A 1 87 ? 6.847 10.667 2.347 1.00 68.00 87 GLY A C 1
ATOM 680 O O . GLY A 1 87 ? 6.253 11.290 1.477 1.00 68.00 87 GLY A O 1
ATOM 681 N N . TYR A 1 88 ? 7.000 9.348 2.335 1.00 83.75 88 TYR A N 1
ATOM 682 C CA . TYR A 1 88 ? 6.122 8.431 1.612 1.00 83.75 88 TYR A CA 1
ATOM 683 C C . TYR A 1 88 ? 5.109 7.871 2.598 1.00 83.75 88 TYR A C 1
ATOM 685 O O . TYR A 1 88 ? 5.403 7.748 3.793 1.00 83.75 88 TYR A O 1
ATOM 693 N N . ASP A 1 89 ? 3.957 7.461 2.083 1.00 91.19 89 ASP A N 1
ATOM 694 C CA . ASP A 1 89 ? 2.894 6.905 2.912 1.00 91.19 89 ASP A CA 1
ATOM 695 C C . ASP A 1 89 ? 3.134 5.425 3.229 1.00 91.19 89 ASP A C 1
ATOM 697 O O . ASP A 1 89 ? 2.675 4.904 4.250 1.00 91.19 89 ASP A O 1
ATOM 701 N N . GLY A 1 90 ? 3.926 4.756 2.396 1.00 92.94 90 GLY A N 1
ATOM 702 C CA . GLY A 1 90 ? 4.344 3.378 2.589 1.00 92.94 90 GLY A CA 1
ATOM 703 C C . GLY A 1 90 ? 5.444 2.962 1.629 1.00 92.94 90 GLY A C 1
ATOM 704 O O . GLY A 1 90 ? 5.682 3.603 0.604 1.00 92.94 90 GLY A O 1
ATOM 705 N N . LYS A 1 91 ? 6.125 1.869 1.956 1.00 91.94 91 LYS A N 1
ATOM 706 C CA . LYS A 1 91 ? 7.107 1.257 1.069 1.00 91.94 91 LYS A CA 1
ATOM 707 C C . LYS A 1 91 ? 6.990 -0.251 1.104 1.00 91.94 91 LYS A C 1
ATOM 709 O O . LYS A 1 91 ? 7.076 -0.852 2.169 1.00 91.94 91 LYS A O 1
ATOM 714 N N . TRP A 1 92 ? 6.828 -0.866 -0.059 1.00 95.31 92 TRP A N 1
ATOM 715 C CA . TRP A 1 92 ? 6.671 -2.311 -0.184 1.00 95.31 92 TRP A CA 1
ATOM 716 C C . TRP A 1 92 ? 7.837 -2.897 -0.966 1.00 95.31 92 TRP A C 1
ATOM 718 O O . TRP A 1 92 ? 8.232 -2.370 -2.004 1.00 95.31 92 TRP A O 1
ATOM 728 N N . VAL A 1 93 ? 8.393 -4.004 -0.487 1.00 93.31 93 VAL A N 1
ATOM 729 C CA . VAL A 1 93 ? 9.510 -4.689 -1.140 1.00 93.31 93 VAL A CA 1
ATOM 730 C C . VAL A 1 93 ? 9.141 -6.120 -1.462 1.00 93.31 93 VAL A C 1
ATOM 732 O O . VAL A 1 93 ? 8.675 -6.865 -0.599 1.00 93.31 93 VAL A O 1
ATOM 735 N N . SER A 1 94 ? 9.425 -6.504 -2.704 1.00 93.19 94 SER A N 1
ATOM 736 C CA . SER A 1 94 ? 9.447 -7.891 -3.141 1.00 93.19 94 SER A CA 1
ATOM 737 C C . SER A 1 94 ? 10.882 -8.274 -3.480 1.00 93.19 94 SER A C 1
ATOM 739 O O . SER A 1 94 ? 11.441 -7.822 -4.480 1.00 93.19 94 SER A O 1
ATOM 741 N N . GLU A 1 95 ? 11.490 -9.119 -2.648 1.00 89.06 95 GLU A N 1
ATOM 742 C CA . GLU A 1 95 ? 12.799 -9.701 -2.966 1.00 89.06 95 GLU A CA 1
ATOM 743 C C . GLU A 1 95 ? 12.685 -10.693 -4.131 1.00 89.06 95 GLU A C 1
ATOM 745 O O . GLU A 1 95 ? 13.533 -10.686 -5.019 1.00 89.06 95 GLU A O 1
ATOM 750 N N . GLU A 1 96 ? 11.602 -11.480 -4.173 1.00 89.31 96 GLU A N 1
ATOM 751 C CA . GLU A 1 96 ? 11.353 -12.486 -5.215 1.00 89.31 96 GLU A CA 1
ATOM 752 C C . GLU A 1 96 ? 11.193 -11.847 -6.602 1.00 89.31 96 GLU A C 1
ATOM 754 O O . GLU A 1 96 ? 11.778 -12.321 -7.574 1.00 89.31 96 GLU A O 1
ATOM 759 N N . ALA A 1 97 ? 10.461 -10.731 -6.696 1.00 89.06 97 ALA A N 1
ATOM 760 C CA . ALA A 1 97 ? 10.314 -9.985 -7.944 1.00 89.06 97 ALA A CA 1
ATOM 761 C C . ALA A 1 97 ? 11.432 -8.944 -8.163 1.00 89.06 97 ALA A C 1
ATOM 763 O O . ALA A 1 97 ? 11.495 -8.326 -9.222 1.00 89.06 97 ALA A O 1
ATOM 764 N N . SER A 1 98 ? 12.333 -8.762 -7.189 1.00 89.88 98 SER A N 1
ATOM 765 C CA . SER A 1 98 ? 13.429 -7.781 -7.200 1.00 89.88 98 SER A CA 1
ATOM 766 C C . SER A 1 98 ? 12.973 -6.329 -7.441 1.00 89.88 98 SER A C 1
ATOM 768 O O . SER A 1 98 ? 13.637 -5.555 -8.138 1.00 89.88 98 SER A O 1
ATOM 770 N N . ILE A 1 99 ? 11.855 -5.935 -6.825 1.00 90.44 99 ILE A N 1
ATOM 771 C CA . ILE A 1 99 ? 11.274 -4.588 -6.939 1.00 90.44 99 ILE A CA 1
ATOM 772 C C . ILE A 1 99 ? 11.035 -3.947 -5.572 1.00 90.44 99 ILE A C 1
ATOM 774 O O . ILE A 1 99 ? 10.790 -4.628 -4.573 1.00 90.44 99 ILE A O 1
ATOM 778 N N . GLN A 1 100 ? 11.016 -2.618 -5.563 1.00 91.62 100 GLN A N 1
ATOM 779 C CA . GLN A 1 100 ? 10.453 -1.817 -4.482 1.00 91.62 100 GLN A CA 1
ATOM 780 C C . GLN A 1 100 ? 9.370 -0.872 -5.013 1.00 91.62 100 GLN A C 1
ATOM 782 O O . GLN A 1 100 ? 9.505 -0.290 -6.092 1.00 91.62 100 GLN A O 1
ATOM 787 N N . LEU A 1 101 ? 8.304 -0.720 -4.236 1.00 93.38 101 LEU A N 1
ATOM 788 C CA . LEU A 1 101 ? 7.162 0.139 -4.508 1.00 93.38 101 LEU A CA 1
ATOM 789 C C . LEU A 1 101 ? 7.142 1.238 -3.447 1.00 93.38 101 LEU A C 1
ATOM 791 O O . LEU A 1 101 ? 7.149 0.946 -2.252 1.00 93.38 101 LEU A O 1
ATOM 795 N N . VAL A 1 102 ? 7.148 2.490 -3.882 1.00 92.81 102 VAL A N 1
ATOM 796 C CA . VAL A 1 102 ? 6.959 3.662 -3.025 1.00 92.81 102 VAL A CA 1
ATOM 797 C C . VAL A 1 102 ? 5.500 4.067 -3.141 1.00 92.81 102 VAL A C 1
ATOM 799 O O . VAL A 1 102 ? 5.006 4.227 -4.258 1.00 92.81 102 VAL A O 1
ATOM 802 N N . LEU A 1 103 ? 4.809 4.196 -2.013 1.00 93.62 103 LEU A N 1
ATOM 803 C CA . LEU A 1 103 ? 3.385 4.491 -1.986 1.00 93.62 103 LEU A CA 1
ATOM 804 C C . LEU A 1 103 ? 3.104 5.950 -1.649 1.00 93.62 103 LEU A C 1
ATOM 806 O O . LEU A 1 103 ? 3.710 6.523 -0.744 1.00 93.62 103 LEU A O 1
ATOM 810 N N . GLU A 1 104 ? 2.102 6.466 -2.346 1.00 92.50 104 GLU A N 1
ATOM 811 C CA . GLU A 1 104 ? 1.336 7.659 -2.015 1.00 92.50 104 GLU A CA 1
ATOM 812 C C . GLU A 1 104 ? -0.127 7.219 -1.848 1.00 92.50 104 GLU A C 1
ATOM 814 O O . GLU A 1 104 ? -0.675 6.552 -2.726 1.00 92.50 104 GLU A O 1
ATOM 819 N N . ILE A 1 105 ? -0.771 7.537 -0.732 1.00 92.81 105 ILE A N 1
ATOM 820 C CA . ILE A 1 105 ? -2.109 7.059 -0.378 1.00 92.81 105 ILE A CA 1
ATOM 821 C C . ILE A 1 105 ? -3.045 8.262 -0.255 1.00 92.81 105 ILE A C 1
ATOM 823 O O . ILE A 1 105 ? -2.842 9.180 0.540 1.00 92.81 105 ILE A O 1
ATOM 827 N N . ARG A 1 106 ? -4.114 8.260 -1.054 1.00 86.88 106 ARG A N 1
ATOM 828 C CA . ARG A 1 106 ? -5.092 9.346 -1.120 1.00 86.88 106 ARG A CA 1
ATOM 829 C C . ARG A 1 106 ? -6.489 8.864 -0.790 1.00 86.88 106 ARG A C 1
ATOM 831 O O . ARG A 1 106 ? -7.032 7.965 -1.424 1.00 86.88 106 ARG A O 1
ATOM 838 N N . ARG A 1 107 ? -7.072 9.517 0.213 1.00 84.19 107 ARG A N 1
ATOM 839 C CA . ARG A 1 107 ? -8.441 9.278 0.670 1.00 84.19 107 ARG A CA 1
ATOM 840 C C . ARG A 1 107 ? -9.467 10.217 0.030 1.00 84.19 107 ARG A C 1
ATOM 842 O O . ARG A 1 107 ? -10.628 9.847 -0.073 1.00 84.19 107 ARG A O 1
ATOM 849 N N . ALA A 1 108 ? -9.045 11.418 -0.362 1.00 69.81 108 ALA A N 1
ATOM 850 C CA . ALA A 1 108 ? -9.904 12.463 -0.909 1.00 69.81 108 ALA A CA 1
ATOM 851 C C . ALA A 1 108 ? -9.355 13.008 -2.237 1.00 69.81 108 ALA A C 1
ATOM 853 O O . ALA A 1 108 ? -8.169 12.867 -2.540 1.00 69.81 108 ALA A O 1
ATOM 854 N N . ASP A 1 109 ? -10.250 13.656 -2.972 1.00 55.91 109 ASP A N 1
ATOM 855 C CA . ASP A 1 109 ? -10.108 14.311 -4.278 1.00 55.91 109 ASP A CA 1
ATOM 856 C C . ASP A 1 109 ? -9.346 15.653 -4.241 1.00 55.91 109 ASP A C 1
ATOM 858 O O . ASP A 1 109 ? -8.882 16.148 -5.265 1.00 55.91 109 ASP A O 1
ATOM 862 N N . SER A 1 110 ? -9.188 16.260 -3.062 1.00 46.88 110 SER A N 1
ATOM 863 C CA . SER A 1 110 ? -8.858 17.687 -2.938 1.00 46.88 110 SER A CA 1
ATOM 864 C C . SER A 1 110 ? -7.379 18.073 -3.066 1.00 46.88 110 SER A C 1
ATOM 866 O O . SER A 1 110 ? -7.064 19.265 -3.029 1.00 46.88 110 SER A O 1
ATOM 868 N N . TYR A 1 111 ? -6.459 17.119 -3.243 1.00 52.78 111 TYR A N 1
ATOM 869 C CA . TYR A 1 111 ? -5.036 17.421 -3.432 1.00 52.78 111 TYR A CA 1
ATOM 870 C C . TYR A 1 111 ? -4.496 16.785 -4.711 1.00 52.78 111 TYR A C 1
ATOM 872 O O . TYR A 1 111 ? -4.309 15.570 -4.799 1.00 52.78 111 TYR A O 1
ATOM 880 N N . GLN A 1 112 ? -4.199 17.629 -5.702 1.00 64.62 112 GLN A N 1
ATOM 881 C CA . GLN A 1 112 ? -3.523 17.204 -6.922 1.00 64.62 112 GLN A CA 1
ATOM 882 C C . GLN A 1 112 ? -2.134 16.673 -6.561 1.00 64.62 112 GLN A C 1
ATOM 884 O O . GLN A 1 112 ? -1.258 17.423 -6.124 1.00 64.62 112 GLN A O 1
ATOM 889 N N . ILE A 1 113 ? -1.916 15.371 -6.752 1.00 70.19 113 ILE A N 1
ATOM 890 C CA . ILE A 1 113 ? -0.563 14.821 -6.714 1.00 70.19 113 ILE A CA 1
ATOM 891 C C . ILE A 1 113 ? 0.204 15.436 -7.875 1.00 70.19 113 ILE A C 1
ATOM 893 O O . ILE A 1 113 ? -0.171 15.304 -9.041 1.00 70.19 113 ILE A O 1
ATOM 897 N N . ASN A 1 114 ? 1.317 16.080 -7.548 1.00 80.94 114 ASN A N 1
ATOM 898 C CA . ASN A 1 114 ? 2.296 16.449 -8.546 1.00 80.94 114 ASN A CA 1
ATOM 899 C C . ASN A 1 114 ? 3.123 15.200 -8.884 1.00 80.94 114 ASN A C 1
ATOM 901 O O . ASN A 1 114 ? 4.033 14.822 -8.142 1.00 80.94 114 ASN A O 1
ATOM 905 N N . ALA A 1 115 ? 2.792 14.544 -9.999 1.00 85.38 115 ALA A N 1
ATOM 906 C CA . ALA A 1 115 ? 3.468 13.324 -10.428 1.00 85.38 115 ALA A CA 1
ATOM 907 C C . ALA A 1 115 ? 4.976 13.529 -10.659 1.00 85.38 115 ALA A C 1
ATOM 909 O O . ALA A 1 115 ? 5.761 12.616 -10.405 1.00 85.38 115 ALA A O 1
ATOM 910 N N . ASP A 1 116 ? 5.400 14.727 -11.079 1.00 86.88 116 ASP A N 1
ATOM 911 C CA . ASP A 1 116 ? 6.820 15.051 -11.230 1.00 86.88 116 ASP A CA 1
ATOM 912 C C . ASP A 1 116 ? 7.525 15.185 -9.877 1.00 86.88 116 ASP A C 1
ATOM 914 O O . ASP A 1 116 ? 8.649 14.708 -9.726 1.00 86.88 116 ASP A O 1
ATOM 918 N N . GLN A 1 117 ? 6.868 15.761 -8.868 1.00 85.81 117 GLN A N 1
ATOM 919 C CA . GLN A 1 117 ? 7.409 15.816 -7.507 1.00 85.81 117 GLN A CA 1
ATOM 920 C C . GLN A 1 117 ? 7.546 14.412 -6.908 1.00 85.81 117 GLN A C 1
ATOM 922 O O . GLN A 1 117 ? 8.596 14.079 -6.355 1.00 85.81 117 GLN A O 1
ATOM 927 N N . PHE A 1 118 ? 6.512 13.578 -7.047 1.00 86.50 118 PHE A N 1
ATOM 928 C CA . PHE A 1 118 ? 6.543 12.204 -6.549 1.00 86.50 118 PHE A CA 1
ATOM 929 C C . PHE A 1 118 ? 7.611 11.367 -7.265 1.00 86.50 118 PHE A C 1
ATOM 931 O O . PHE A 1 118 ? 8.392 10.655 -6.634 1.00 86.50 118 PHE A O 1
ATOM 938 N N . GLY A 1 119 ? 7.725 11.506 -8.584 1.00 87.19 119 GLY A N 1
ATOM 939 C CA . GLY A 1 119 ? 8.777 10.840 -9.338 1.00 87.19 119 GLY A CA 1
ATOM 940 C C . GLY A 1 119 ? 10.186 11.330 -9.005 1.00 87.19 119 GLY A C 1
ATOM 941 O O . GLY A 1 119 ? 11.102 10.511 -8.901 1.00 87.19 119 GLY A O 1
ATOM 942 N N . GLN A 1 120 ? 10.371 12.632 -8.768 1.00 87.19 120 GLN A N 1
ATOM 943 C CA . GLN A 1 120 ? 11.663 13.179 -8.340 1.00 87.19 120 GLN A CA 1
ATOM 944 C C . GLN A 1 120 ? 12.067 12.618 -6.983 1.00 87.19 120 GLN A C 1
ATOM 946 O O . GLN A 1 120 ? 13.214 12.205 -6.808 1.00 87.19 120 GLN A O 1
ATOM 951 N N . PHE A 1 121 ? 11.109 12.518 -6.061 1.00 83.94 121 PHE A N 1
ATOM 952 C CA . PHE A 1 121 ? 11.318 11.862 -4.781 1.00 83.94 121 PHE A CA 1
ATOM 953 C C . PHE A 1 121 ? 11.813 10.415 -4.956 1.00 83.94 121 PHE A C 1
ATOM 955 O O . PHE A 1 121 ? 12.820 10.032 -4.354 1.00 83.94 121 PHE A O 1
ATOM 962 N N . MET A 1 122 ? 11.176 9.627 -5.829 1.00 86.62 122 MET A N 1
ATOM 963 C CA . MET A 1 122 ? 11.612 8.254 -6.113 1.00 86.62 122 MET A CA 1
ATOM 964 C C . MET A 1 122 ? 13.018 8.179 -6.718 1.00 86.62 122 MET A C 1
ATOM 966 O O . MET A 1 122 ? 13.795 7.292 -6.361 1.00 86.62 122 MET A O 1
ATOM 970 N N . GLU A 1 123 ? 13.376 9.090 -7.625 1.00 84.50 123 GLU A N 1
ATOM 971 C CA . GLU A 1 123 ? 14.729 9.153 -8.189 1.00 84.50 123 GLU A CA 1
ATOM 972 C C . GLU A 1 123 ? 15.775 9.490 -7.134 1.00 84.50 123 GLU A C 1
ATOM 974 O O . GLU A 1 123 ? 16.835 8.862 -7.085 1.00 84.50 123 GLU A O 1
ATOM 979 N N . ASP A 1 124 ? 15.496 10.475 -6.287 1.00 81.25 124 ASP A N 1
ATOM 980 C CA . ASP A 1 124 ? 16.414 10.896 -5.234 1.00 81.25 124 ASP A CA 1
ATOM 981 C C . ASP A 1 124 ? 16.589 9.791 -4.198 1.00 81.25 124 ASP A C 1
ATOM 983 O O . ASP A 1 124 ? 17.700 9.534 -3.727 1.00 81.25 124 ASP A O 1
ATOM 987 N N . PHE A 1 125 ? 15.519 9.053 -3.921 1.00 76.25 125 PHE A N 1
ATOM 988 C CA . PHE A 1 125 ? 15.569 7.842 -3.124 1.00 76.25 125 PHE A CA 1
ATOM 989 C C . PHE A 1 125 ? 16.409 6.738 -3.776 1.00 76.25 125 PHE A C 1
ATOM 991 O O . PHE A 1 125 ? 17.313 6.196 -3.137 1.00 76.25 125 PHE A O 1
ATOM 998 N N . LYS A 1 126 ? 16.189 6.444 -5.065 1.00 77.94 126 LYS A N 1
ATOM 999 C CA . LYS A 1 126 ? 16.994 5.469 -5.821 1.00 77.94 126 LYS A CA 1
ATOM 1000 C C . LYS A 1 126 ? 18.473 5.853 -5.810 1.00 77.94 126 LYS A C 1
ATOM 1002 O O . LYS A 1 126 ? 19.315 4.984 -5.617 1.00 77.94 126 LYS A O 1
ATOM 1007 N N . LYS A 1 127 ? 18.809 7.142 -5.934 1.00 75.56 127 LYS A N 1
ATOM 1008 C CA . LYS A 1 127 ? 20.192 7.642 -5.816 1.00 75.56 127 LYS A CA 1
ATOM 1009 C C . LYS A 1 127 ? 20.765 7.452 -4.409 1.00 75.56 127 LYS A C 1
ATOM 1011 O O . LYS A 1 127 ? 21.941 7.118 -4.294 1.00 75.56 127 LYS A O 1
ATOM 1016 N N . LYS A 1 128 ? 19.967 7.659 -3.355 1.00 70.00 128 LYS A N 1
ATOM 1017 C CA . LYS A 1 128 ? 20.387 7.440 -1.957 1.00 70.00 128 LYS A CA 1
ATOM 1018 C C . LYS A 1 128 ? 20.681 5.964 -1.665 1.00 70.00 128 LYS A C 1
ATOM 1020 O O . LYS A 1 128 ? 21.629 5.683 -0.940 1.00 70.00 128 LYS A O 1
ATOM 1025 N N . ILE A 1 129 ? 19.905 5.038 -2.235 1.00 66.06 129 ILE A N 1
ATOM 1026 C CA . ILE A 1 129 ? 20.073 3.589 -2.012 1.00 66.06 129 ILE A CA 1
ATOM 1027 C C . ILE A 1 129 ? 21.105 2.962 -2.959 1.00 66.06 129 ILE A C 1
ATOM 1029 O O . ILE A 1 129 ? 21.896 2.126 -2.538 1.00 66.06 129 ILE A O 1
ATOM 1033 N N . GLY A 1 130 ? 21.081 3.335 -4.240 1.00 57.59 130 GLY A N 1
ATOM 1034 C CA . GLY A 1 130 ? 21.829 2.682 -5.320 1.00 57.59 130 GLY A CA 1
ATOM 1035 C C . GLY A 1 130 ? 23.283 3.125 -5.471 1.00 57.59 130 GLY A C 1
ATOM 1036 O O . GLY A 1 130 ? 23.969 2.671 -6.383 1.00 57.59 130 GLY A O 1
ATOM 1037 N N . ARG A 1 131 ? 23.773 4.022 -4.615 1.00 52.25 131 ARG A N 1
ATOM 1038 C CA . ARG A 1 131 ? 25.201 4.334 -4.552 1.00 52.25 131 ARG A CA 1
ATOM 1039 C C . ARG A 1 131 ? 25.876 3.334 -3.627 1.00 52.25 131 ARG A C 1
ATOM 1041 O O . ARG A 1 131 ? 25.470 3.207 -2.482 1.00 52.25 131 ARG A O 1
ATOM 1048 N N . ASP A 1 132 ? 26.933 2.682 -4.089 1.00 51.09 132 ASP A N 1
ATOM 1049 C CA . ASP A 1 132 ? 27.895 1.985 -3.230 1.00 51.09 132 ASP A CA 1
ATOM 1050 C C . ASP A 1 132 ? 28.998 2.987 -2.830 1.00 51.09 132 ASP A C 1
ATOM 1052 O O . ASP A 1 132 ? 30.172 2.846 -3.161 1.00 51.09 132 ASP A O 1
ATOM 1056 N N . THR A 1 133 ? 28.589 4.116 -2.239 1.00 52.53 133 THR A N 1
ATOM 1057 C CA . THR A 1 133 ? 29.492 5.193 -1.815 1.00 52.53 133 THR A CA 1
ATOM 1058 C C . THR A 1 133 ? 29.694 5.149 -0.304 1.00 52.53 133 THR A C 1
ATOM 1060 O O . THR A 1 133 ? 28.842 4.690 0.451 1.00 52.53 133 THR A O 1
ATOM 1063 N N . GLU A 1 134 ? 30.808 5.691 0.185 1.00 53.28 134 GLU A N 1
ATOM 1064 C CA . GLU A 1 134 ? 31.054 5.824 1.632 1.00 53.28 134 GLU A CA 1
ATOM 1065 C C . GLU A 1 134 ? 29.948 6.614 2.368 1.00 53.28 134 GLU A C 1
ATOM 1067 O O . GLU A 1 134 ? 29.752 6.449 3.570 1.00 53.28 134 GLU A O 1
ATOM 1072 N N . GLU A 1 135 ? 29.176 7.443 1.657 1.00 52.12 135 GLU A N 1
ATOM 1073 C CA . GLU A 1 135 ? 27.997 8.137 2.191 1.00 52.12 135 GLU A CA 1
ATOM 1074 C C . GLU A 1 135 ? 26.771 7.227 2.340 1.00 52.12 135 GLU A C 1
ATOM 1076 O O . GLU A 1 135 ? 26.090 7.303 3.360 1.00 52.12 135 GLU A O 1
ATOM 1081 N N . SER A 1 136 ? 26.491 6.326 1.393 1.00 51.22 136 SER A N 1
ATOM 1082 C CA . SER A 1 136 ? 25.348 5.404 1.496 1.00 51.22 136 SER A CA 1
ATOM 1083 C C . SER A 1 136 ? 25.549 4.333 2.570 1.00 51.22 136 SER A C 1
ATOM 1085 O O . SER A 1 136 ? 24.574 3.872 3.159 1.00 51.22 136 SER A O 1
ATOM 1087 N N . LYS A 1 137 ? 26.806 3.998 2.897 1.00 53.12 137 LYS A N 1
ATOM 1088 C CA . LYS A 1 137 ? 27.170 3.174 4.066 1.00 53.12 137 LYS A CA 1
ATOM 1089 C C . LYS A 1 137 ? 26.869 3.868 5.401 1.00 53.12 137 LYS A C 1
ATOM 1091 O O . LYS A 1 137 ? 26.641 3.190 6.399 1.00 53.12 137 LYS A O 1
ATOM 1096 N N . LYS A 1 138 ? 26.864 5.209 5.427 1.00 52.62 138 LYS A N 1
ATOM 1097 C CA . LYS A 1 138 ? 26.496 6.017 6.605 1.00 52.62 138 LYS A CA 1
ATOM 1098 C C . LYS A 1 138 ? 24.989 6.230 6.720 1.00 52.62 138 LYS A C 1
ATOM 1100 O O . LYS A 1 138 ? 24.495 6.409 7.834 1.00 52.62 138 LYS A O 1
ATOM 1105 N N . LEU A 1 139 ? 24.250 6.206 5.607 1.00 52.22 139 LEU A N 1
ATOM 1106 C CA . LEU A 1 139 ? 22.795 6.145 5.675 1.00 52.22 139 LEU A CA 1
ATOM 1107 C C . LEU A 1 139 ? 22.398 4.778 6.245 1.00 52.22 139 LEU A C 1
ATOM 1109 O O . LEU A 1 139 ? 22.733 3.733 5.691 1.00 52.22 139 LEU A O 1
ATOM 1113 N N . LYS A 1 140 ? 21.636 4.783 7.342 1.00 54.97 140 LYS A N 1
ATOM 1114 C CA . LYS A 1 140 ? 21.005 3.587 7.921 1.00 54.97 140 LYS A CA 1
ATOM 1115 C C . LYS A 1 140 ? 19.863 3.087 7.023 1.00 54.97 140 LYS A C 1
ATOM 1117 O O . LYS A 1 140 ? 18.724 3.008 7.465 1.00 54.97 140 LYS A O 1
ATOM 1122 N N . VAL A 1 141 ? 20.141 2.811 5.749 1.00 57.50 141 VAL A N 1
ATOM 1123 C CA . VAL A 1 141 ? 19.177 2.206 4.828 1.00 57.50 141 VAL A CA 1
ATOM 1124 C C . VAL A 1 141 ? 19.091 0.716 5.159 1.00 57.50 141 VAL A C 1
ATOM 1126 O O . VAL A 1 141 ? 20.117 0.035 5.074 1.00 57.50 141 VAL A O 1
ATOM 1129 N N . PRO A 1 142 ? 17.905 0.186 5.507 1.00 62.03 142 PRO A N 1
ATOM 1130 C CA . PRO A 1 142 ? 17.712 -1.248 5.680 1.00 62.03 142 PRO A CA 1
ATOM 1131 C C . PRO A 1 142 ? 18.233 -2.052 4.476 1.00 62.03 142 PRO A C 1
ATOM 1133 O O . PRO A 1 142 ? 17.911 -1.744 3.329 1.00 62.03 142 PRO A O 1
ATOM 1136 N N . GLU A 1 143 ? 19.022 -3.102 4.734 1.00 65.19 143 GLU A N 1
ATOM 1137 C CA . GLU A 1 143 ? 19.672 -3.940 3.703 1.00 65.19 143 GLU A CA 1
ATOM 1138 C C . GLU A 1 143 ? 18.702 -4.492 2.652 1.00 65.19 143 GLU A C 1
ATOM 1140 O O . GLU A 1 143 ? 19.046 -4.634 1.480 1.00 65.19 143 GLU A O 1
ATOM 1145 N N . ILE A 1 144 ? 17.457 -4.742 3.054 1.00 62.75 144 ILE A N 1
ATOM 1146 C CA . ILE A 1 144 ? 16.364 -5.172 2.179 1.00 62.75 144 ILE A CA 1
ATOM 1147 C C . ILE A 1 144 ? 16.188 -4.268 0.942 1.00 62.75 144 ILE A C 1
ATOM 1149 O O . ILE A 1 144 ? 15.864 -4.755 -0.138 1.00 62.75 144 ILE A O 1
ATOM 1153 N N . TYR A 1 145 ? 16.473 -2.971 1.056 1.00 65.94 145 TYR A N 1
ATOM 1154 C CA . TYR A 1 145 ? 16.305 -2.005 -0.032 1.00 65.94 145 TYR A CA 1
ATOM 1155 C C . TYR A 1 145 ? 17.441 -1.998 -1.043 1.00 65.94 145 TYR A C 1
ATOM 1157 O O . TYR A 1 145 ? 17.250 -1.566 -2.176 1.00 65.94 145 TYR A O 1
ATOM 1165 N N . LYS A 1 146 ? 18.615 -2.507 -0.668 1.00 64.88 146 LYS A N 1
ATOM 1166 C CA . LYS A 1 146 ? 19.768 -2.606 -1.570 1.00 64.88 146 LYS A CA 1
ATOM 1167 C C . LYS A 1 146 ? 19.664 -3.803 -2.521 1.00 64.88 146 LYS A C 1
ATOM 1169 O O . LYS A 1 146 ? 20.425 -3.896 -3.477 1.00 64.88 146 LYS A O 1
ATOM 1174 N N . ARG A 1 147 ? 18.730 -4.727 -2.265 1.00 66.69 147 ARG A N 1
ATOM 1175 C CA . ARG A 1 147 ? 18.573 -5.997 -2.999 1.00 66.69 147 ARG A CA 1
ATOM 1176 C C . ARG A 1 147 ? 17.593 -5.927 -4.174 1.00 66.69 147 ARG A C 1
ATOM 1178 O O . ARG A 1 147 ? 17.484 -6.883 -4.939 1.00 66.69 147 ARG A O 1
ATOM 1185 N N . THR A 1 148 ? 16.879 -4.816 -4.327 1.00 73.00 148 THR A N 1
ATOM 1186 C CA . THR A 1 148 ? 15.908 -4.607 -5.410 1.00 73.00 148 THR A CA 1
ATOM 1187 C C . THR A 1 148 ? 16.550 -3.887 -6.587 1.00 73.00 148 THR A C 1
ATOM 1189 O O . THR A 1 148 ? 17.294 -2.929 -6.384 1.00 73.00 148 THR A O 1
ATOM 1192 N N . LYS A 1 149 ? 16.233 -4.302 -7.816 1.00 76.25 149 LYS A N 1
ATOM 1193 C CA . LYS A 1 149 ? 16.769 -3.681 -9.038 1.00 76.25 149 LYS A CA 1
ATOM 1194 C C . LYS A 1 149 ? 15.961 -2.466 -9.482 1.00 76.25 149 LYS A C 1
ATOM 1196 O O . LYS A 1 149 ? 16.535 -1.480 -9.940 1.00 76.25 149 LYS A O 1
ATOM 1201 N N . GLU A 1 150 ? 14.643 -2.520 -9.306 1.00 86.50 150 GLU A N 1
ATOM 1202 C CA . GLU A 1 150 ? 13.733 -1.502 -9.829 1.00 86.50 150 GLU A CA 1
ATOM 1203 C C . GLU A 1 150 ? 12.885 -0.837 -8.749 1.00 86.50 150 GLU A C 1
ATOM 1205 O O . GLU A 1 150 ? 12.588 -1.418 -7.707 1.00 86.50 150 GLU A O 1
ATOM 1210 N N . THR A 1 151 ? 12.517 0.420 -9.004 1.00 88.38 151 THR A N 1
ATOM 1211 C CA . THR A 1 151 ? 11.693 1.257 -8.119 1.00 88.38 151 THR A CA 1
ATOM 1212 C C . THR A 1 151 ? 10.520 1.808 -8.902 1.00 88.38 151 THR A C 1
ATOM 1214 O O . THR A 1 151 ? 10.723 2.421 -9.952 1.00 88.38 151 THR A O 1
ATOM 1217 N N . TYR A 1 152 ? 9.320 1.615 -8.370 1.00 92.62 152 TYR A N 1
ATOM 1218 C CA . TYR A 1 152 ? 8.084 2.119 -8.953 1.00 92.62 152 TYR A CA 1
ATOM 1219 C C . TYR A 1 152 ? 7.281 2.889 -7.914 1.00 92.62 152 TYR A C 1
ATOM 1221 O O . TYR A 1 152 ? 7.389 2.633 -6.715 1.00 92.62 152 TYR A O 1
ATOM 1229 N N . GLY A 1 153 ? 6.479 3.829 -8.393 1.00 93.06 153 GLY A N 1
ATOM 1230 C CA . GLY A 1 153 ? 5.544 4.588 -7.579 1.00 93.06 153 GLY A CA 1
ATOM 1231 C C . GLY A 1 153 ? 4.160 3.992 -7.713 1.00 93.06 153 GLY A C 1
ATOM 1232 O O . GLY A 1 153 ? 3.738 3.677 -8.825 1.00 93.06 153 GLY A O 1
ATOM 1233 N N . ILE A 1 154 ? 3.443 3.864 -6.607 1.00 94.56 154 ILE A N 1
ATOM 1234 C CA . ILE A 1 154 ? 2.032 3.497 -6.613 1.00 94.56 154 ILE A CA 1
ATOM 1235 C C . ILE A 1 154 ? 1.260 4.568 -5.867 1.00 94.56 154 ILE A C 1
ATOM 1237 O O . ILE A 1 154 ? 1.505 4.819 -4.692 1.00 94.56 154 ILE A O 1
ATOM 1241 N N . VAL A 1 155 ? 0.301 5.169 -6.556 1.00 93.44 155 VAL A N 1
ATOM 1242 C CA . VAL A 1 155 ? -0.728 5.985 -5.934 1.00 93.44 155 VAL A CA 1
ATOM 1243 C C . VAL A 1 155 ? -1.929 5.094 -5.648 1.00 93.44 155 VAL A C 1
ATOM 1245 O O . VAL A 1 155 ? -2.580 4.613 -6.577 1.00 93.44 155 VAL A O 1
ATOM 1248 N N . VAL A 1 156 ? -2.231 4.874 -4.373 1.00 94.75 156 VAL A N 1
ATOM 1249 C CA . VAL A 1 156 ? -3.469 4.211 -3.954 1.00 94.75 156 VAL A CA 1
ATOM 1250 C C . VAL A 1 156 ? -4.521 5.283 -3.719 1.00 94.75 156 VAL A C 1
ATOM 1252 O O . VAL A 1 156 ? -4.288 6.203 -2.939 1.00 94.75 156 VAL A O 1
ATOM 1255 N N . THR A 1 157 ? -5.672 5.185 -4.378 1.00 93.00 157 THR A N 1
ATOM 1256 C CA . THR A 1 157 ? -6.735 6.199 -4.284 1.00 93.00 157 THR A CA 1
ATOM 1257 C C . THR A 1 157 ? -8.056 5.609 -3.796 1.00 93.00 157 THR A C 1
ATOM 1259 O O . THR A 1 157 ? -8.349 4.436 -4.021 1.00 93.00 157 THR A O 1
ATOM 1262 N N . ALA A 1 158 ? -8.867 6.417 -3.119 1.00 90.81 158 ALA A N 1
ATOM 1263 C CA . ALA A 1 158 ? -10.261 6.101 -2.820 1.00 90.81 158 ALA A CA 1
ATOM 1264 C C . ALA A 1 158 ? -11.189 6.245 -4.041 1.00 90.81 158 ALA A C 1
ATOM 1266 O O . ALA A 1 158 ? -12.272 5.666 -4.056 1.00 90.81 158 ALA A O 1
ATOM 1267 N N . GLU A 1 159 ? -10.780 7.029 -5.039 1.00 88.94 159 GLU A N 1
ATOM 1268 C CA . GLU A 1 159 ? -11.549 7.289 -6.254 1.00 88.94 159 GLU A CA 1
ATOM 1269 C C . GLU A 1 159 ? -11.408 6.128 -7.248 1.00 88.94 159 GLU A C 1
ATOM 1271 O O . GLU A 1 159 ? -10.297 5.731 -7.595 1.00 88.94 159 GLU A O 1
ATOM 1276 N N . GLU A 1 160 ? -12.529 5.582 -7.724 1.00 88.75 160 GLU A N 1
ATOM 1277 C CA . GLU A 1 160 ? -12.512 4.459 -8.676 1.00 88.75 160 GLU A CA 1
ATOM 1278 C C . GLU A 1 160 ? -11.986 4.869 -10.058 1.00 88.75 160 GLU A C 1
ATOM 1280 O O . GLU A 1 160 ? -11.274 4.102 -10.705 1.00 88.75 160 GLU A O 1
ATOM 1285 N N . GLU A 1 161 ? -12.287 6.096 -10.491 1.00 89.06 161 GLU A N 1
ATOM 1286 C CA . GLU A 1 161 ? -11.897 6.629 -11.799 1.00 89.06 161 GLU A CA 1
ATOM 1287 C C . GLU A 1 161 ? -11.181 7.986 -11.665 1.00 89.06 161 GLU A C 1
ATOM 1289 O O . GLU A 1 161 ? -11.758 9.026 -11.971 1.00 89.06 161 GLU A O 1
ATOM 1294 N N . PRO A 1 162 ? -9.905 8.004 -11.241 1.00 87.81 162 PRO A N 1
ATOM 1295 C CA . PRO A 1 162 ? -9.167 9.232 -10.944 1.00 87.81 162 PRO A CA 1
ATOM 1296 C C . PRO A 1 162 ? -8.641 9.915 -12.219 1.00 87.81 162 PRO A C 1
ATOM 1298 O O . PRO A 1 162 ? -7.435 9.931 -12.488 1.00 87.81 162 PRO A O 1
ATOM 1301 N N . ILE A 1 163 ? -9.548 10.450 -13.044 1.00 88.56 163 ILE A N 1
ATOM 1302 C CA . ILE A 1 163 ? -9.260 10.978 -14.393 1.00 88.56 163 ILE A CA 1
ATOM 1303 C C . ILE A 1 163 ? -8.199 12.086 -14.360 1.00 88.56 163 ILE A C 1
ATOM 1305 O O . ILE A 1 163 ? -7.238 12.041 -15.132 1.00 88.56 163 ILE A O 1
ATOM 1309 N N . GLU A 1 164 ? -8.326 13.059 -13.455 1.00 86.81 164 GLU A N 1
ATOM 1310 C CA . GLU A 1 164 ? -7.371 14.173 -13.365 1.00 86.81 164 GLU A CA 1
ATOM 1311 C C . GLU A 1 164 ? -5.960 13.694 -13.008 1.00 86.81 164 GLU A C 1
ATOM 1313 O O . GLU A 1 164 ? -4.968 14.125 -13.604 1.00 86.81 164 GLU A O 1
ATOM 1318 N N . LEU A 1 165 ? -5.866 12.756 -12.064 1.00 86.56 165 LEU A N 1
ATOM 1319 C CA . LEU A 1 165 ? -4.603 12.162 -11.644 1.00 86.56 165 LEU A CA 1
ATOM 1320 C C . LEU A 1 165 ? -3.979 11.328 -12.771 1.00 86.56 165 LEU A C 1
ATOM 1322 O O . LEU A 1 165 ? -2.773 11.420 -13.011 1.00 86.56 165 LEU A O 1
ATOM 1326 N N . LEU A 1 166 ? -4.791 10.545 -13.489 1.00 89.38 166 LEU A N 1
ATOM 1327 C CA . LEU A 1 166 ? -4.356 9.795 -14.669 1.00 89.38 166 LEU A CA 1
ATOM 1328 C C . LEU A 1 166 ? -3.737 10.732 -15.710 1.00 89.38 166 LEU A C 1
ATOM 1330 O O . LEU A 1 166 ? -2.652 10.453 -16.226 1.00 89.38 166 LEU A O 1
ATOM 1334 N N . ASP A 1 167 ? -4.387 11.856 -15.996 1.00 89.25 167 ASP A N 1
ATOM 1335 C CA . ASP A 1 167 ? -3.899 12.834 -16.963 1.00 89.25 167 ASP A CA 1
ATOM 1336 C C . ASP A 1 167 ? -2.640 13.563 -16.491 1.00 89.25 167 ASP A C 1
ATOM 1338 O O . ASP A 1 167 ? -1.734 13.795 -17.299 1.00 89.25 167 ASP A O 1
ATOM 1342 N N . ASN A 1 168 ? -2.539 13.879 -15.198 1.00 88.50 168 ASN A N 1
ATOM 1343 C CA . ASN A 1 168 ? -1.325 14.435 -14.601 1.00 88.50 168 ASN A CA 1
ATOM 1344 C C . ASN A 1 168 ? -0.138 13.472 -14.783 1.00 88.50 168 ASN A C 1
ATOM 1346 O O . ASN A 1 168 ? 0.893 13.846 -15.346 1.00 88.50 168 ASN A O 1
ATOM 1350 N N . ILE A 1 169 ? -0.314 12.195 -14.424 1.00 89.56 169 ILE A N 1
ATOM 1351 C CA . ILE A 1 169 ? 0.740 11.183 -14.554 1.00 89.56 169 ILE A CA 1
ATOM 1352 C C . ILE A 1 169 ? 1.114 10.952 -16.018 1.00 89.56 169 ILE A C 1
ATOM 1354 O O . ILE A 1 169 ? 2.305 10.867 -16.319 1.00 89.56 169 ILE A O 1
ATOM 1358 N N . ARG A 1 170 ? 0.144 10.897 -16.942 1.00 89.81 170 ARG A N 1
ATOM 1359 C CA . ARG A 1 170 ? 0.399 10.738 -18.389 1.00 89.81 170 ARG A CA 1
ATOM 1360 C C . ARG A 1 170 ? 1.268 11.857 -18.962 1.00 89.81 170 ARG A C 1
ATOM 1362 O O . ARG A 1 170 ? 2.070 11.591 -19.860 1.00 89.81 170 ARG A O 1
ATOM 1369 N N . LYS A 1 171 ? 1.090 13.086 -18.466 1.00 90.81 171 LYS A N 1
ATOM 1370 C CA . LYS A 1 171 ? 1.864 14.272 -18.867 1.00 90.81 171 LYS A CA 1
ATOM 1371 C C . LYS A 1 171 ? 3.233 14.342 -18.180 1.00 90.81 171 LYS A C 1
ATOM 1373 O O . LYS A 1 171 ? 4.132 14.974 -1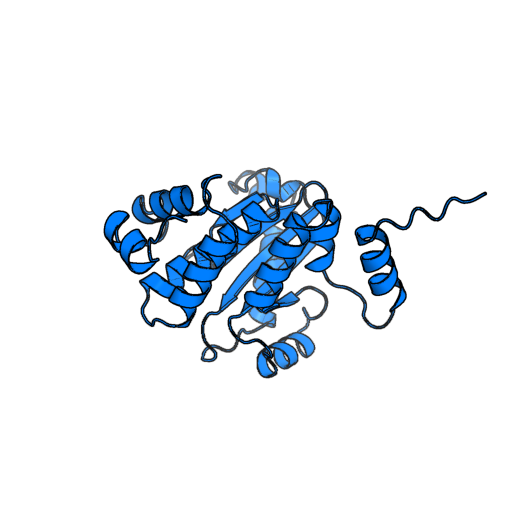8.725 1.00 90.81 171 LYS A O 1
ATOM 1378 N N . SER A 1 172 ? 3.404 13.676 -17.037 1.00 91.06 172 SER A N 1
ATOM 1379 C CA . SER A 1 172 ? 4.664 13.654 -16.284 1.00 91.06 172 SER A CA 1
ATOM 1380 C C . SER A 1 172 ? 5.781 12.889 -16.998 1.00 91.06 172 SER A C 1
ATOM 1382 O O . SER A 1 172 ? 5.542 11.958 -17.783 1.00 91.06 172 SER A O 1
ATOM 1384 N N . ARG A 1 173 ? 7.035 13.199 -16.644 1.00 92.12 173 ARG A N 1
ATOM 1385 C CA . ARG A 1 173 ? 8.202 12.437 -17.135 1.00 92.12 173 ARG A CA 1
ATOM 1386 C C . ARG A 1 173 ? 8.289 11.021 -16.548 1.00 92.12 173 ARG A C 1
ATOM 1388 O O . ARG A 1 173 ? 9.036 10.190 -17.055 1.00 92.12 173 ARG A O 1
ATOM 1395 N N . TYR A 1 174 ? 7.491 10.740 -15.519 1.00 90.94 174 TYR A N 1
ATOM 1396 C CA . TYR A 1 174 ? 7.480 9.496 -14.749 1.00 90.94 174 TYR A CA 1
ATOM 1397 C C . TYR A 1 174 ? 6.311 8.566 -15.081 1.00 90.94 174 TYR A C 1
ATOM 1399 O O . TYR A 1 174 ? 6.091 7.576 -14.381 1.00 90.94 174 TYR A O 1
ATOM 1407 N N . LYS A 1 175 ? 5.578 8.828 -16.169 1.00 89.75 175 LYS A N 1
ATOM 1408 C CA . LYS A 1 175 ? 4.437 8.014 -16.629 1.00 89.75 175 LYS A CA 1
ATOM 1409 C C . LYS A 1 175 ? 4.727 6.509 -16.745 1.00 89.75 175 LYS A C 1
ATOM 1411 O O . LYS A 1 175 ? 3.845 5.672 -16.555 1.00 89.75 175 LYS A O 1
ATOM 1416 N N . SER A 1 176 ? 5.973 6.144 -17.040 1.00 89.00 176 SER A N 1
ATOM 1417 C CA . SER A 1 176 ? 6.400 4.744 -17.151 1.00 89.00 176 SER A CA 1
ATOM 1418 C C . SER A 1 176 ? 6.678 4.085 -15.798 1.00 89.00 176 SER A C 1
ATOM 1420 O O . SER A 1 176 ? 6.762 2.865 -15.738 1.00 89.00 176 SER A O 1
ATOM 1422 N N . ASN A 1 177 ? 6.794 4.866 -14.722 1.00 90.25 177 ASN A N 1
ATOM 1423 C CA . ASN A 1 177 ? 7.249 4.413 -13.408 1.00 90.25 177 ASN A CA 1
ATOM 1424 C C . ASN A 1 177 ? 6.199 4.571 -12.304 1.00 90.25 177 ASN A C 1
ATOM 1426 O O . ASN A 1 177 ? 6.359 3.954 -11.255 1.00 90.25 177 ASN A O 1
ATOM 1430 N N . ILE A 1 178 ? 5.149 5.370 -12.520 1.00 91.62 178 ILE A N 1
ATOM 1431 C CA . ILE A 1 178 ? 4.068 5.570 -11.547 1.00 91.62 178 ILE A CA 1
ATOM 1432 C C . ILE A 1 178 ? 2.806 4.840 -12.007 1.00 91.62 178 ILE A C 1
ATOM 1434 O O . ILE A 1 178 ? 2.415 4.921 -13.174 1.00 91.62 178 ILE A O 1
ATOM 1438 N N . ARG A 1 179 ? 2.155 4.126 -11.093 1.00 91.19 179 ARG A N 1
ATOM 1439 C CA . ARG A 1 179 ? 0.850 3.491 -11.285 1.00 91.19 179 ARG A CA 1
ATOM 1440 C C . ARG A 1 179 ? -0.174 4.053 -10.319 1.00 91.19 179 ARG A C 1
ATOM 1442 O O . ARG A 1 179 ? 0.185 4.532 -9.254 1.00 91.19 179 ARG A O 1
ATOM 1449 N N . ILE A 1 180 ? -1.439 4.012 -10.721 1.00 91.94 180 ILE A N 1
ATOM 1450 C CA . ILE A 1 180 ? -2.573 4.364 -9.870 1.00 91.94 180 ILE A CA 1
ATOM 1451 C C . ILE A 1 180 ? -3.402 3.102 -9.694 1.00 91.94 180 ILE A C 1
ATOM 1453 O O . ILE A 1 180 ? -3.629 2.382 -10.667 1.00 91.94 180 ILE A O 1
ATOM 1457 N N . ILE A 1 181 ? -3.855 2.850 -8.473 1.00 94.50 181 ILE A N 1
ATOM 1458 C CA . ILE A 1 181 ? -4.765 1.756 -8.166 1.00 94.50 181 ILE A CA 1
ATOM 1459 C C . ILE A 1 181 ? -5.836 2.241 -7.181 1.00 94.50 181 ILE A C 1
ATOM 1461 O O . ILE A 1 181 ? -5.499 2.736 -6.103 1.00 94.50 181 ILE A O 1
ATOM 1465 N N . PRO A 1 182 ? -7.131 2.105 -7.506 1.00 95.00 182 PRO A N 1
ATOM 1466 C CA . PRO A 1 182 ? -8.180 2.279 -6.513 1.00 95.00 182 PRO A CA 1
ATOM 1467 C C . PRO A 1 182 ? -8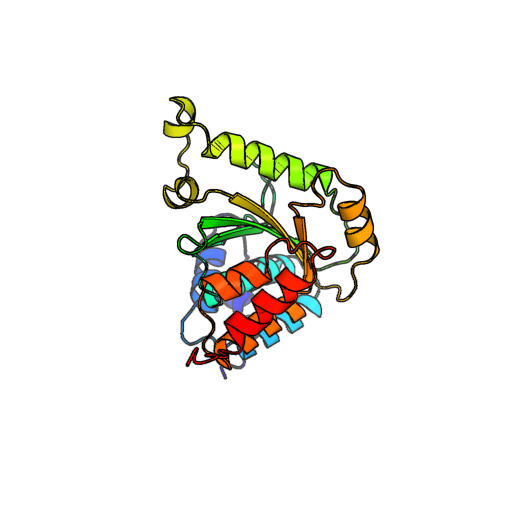.026 1.262 -5.379 1.00 95.00 182 PRO A C 1
ATOM 1469 O O . PRO A 1 182 ? -7.724 0.091 -5.622 1.00 95.00 182 PRO A O 1
ATOM 1472 N N . VAL A 1 183 ? -8.275 1.661 -4.132 1.00 96.56 183 VAL A N 1
ATOM 1473 C CA . VAL A 1 183 ? -8.146 0.770 -2.968 1.00 96.56 183 VAL A CA 1
ATOM 1474 C C . VAL A 1 183 ? -9.050 -0.461 -3.090 1.00 96.56 183 VAL A C 1
ATOM 1476 O O . VAL A 1 183 ? -8.661 -1.554 -2.682 1.00 96.56 183 VAL A O 1
ATOM 1479 N N . ARG A 1 184 ? -10.215 -0.337 -3.742 1.00 95.94 184 ARG A N 1
ATOM 1480 C CA . ARG A 1 184 ? -11.081 -1.484 -4.053 1.00 95.94 184 ARG A CA 1
ATOM 1481 C C . ARG A 1 184 ? -10.435 -2.462 -5.027 1.00 95.94 184 ARG A C 1
ATOM 1483 O O . ARG A 1 184 ? -10.534 -3.669 -4.837 1.00 95.94 184 ARG A O 1
ATOM 1490 N N . SER A 1 185 ? -9.723 -1.960 -6.033 1.00 96.50 185 SER A N 1
ATOM 1491 C CA . SER A 1 185 ? -8.959 -2.806 -6.955 1.00 96.50 185 SER A CA 1
ATOM 1492 C C . SER A 1 185 ? -7.817 -3.528 -6.236 1.00 96.50 185 SER A C 1
ATOM 1494 O O . SER A 1 185 ? -7.583 -4.706 -6.491 1.00 96.50 185 SER A O 1
ATOM 1496 N N . LEU A 1 186 ? -7.155 -2.875 -5.278 1.00 96.81 186 LEU A N 1
ATOM 1497 C CA . LEU A 1 186 ? -6.139 -3.514 -4.439 1.00 96.81 186 LEU A CA 1
ATOM 1498 C C . LEU A 1 186 ? -6.732 -4.633 -3.558 1.00 96.81 186 LEU A C 1
ATOM 1500 O O . LEU A 1 186 ? -6.152 -5.715 -3.456 1.00 96.81 186 LEU A O 1
ATOM 1504 N N . LEU A 1 187 ? -7.910 -4.409 -2.968 1.00 97.50 187 LEU A N 1
ATOM 1505 C CA . LEU A 1 187 ? -8.656 -5.432 -2.223 1.00 97.50 187 LEU A CA 1
ATOM 1506 C C . LEU A 1 187 ? -9.073 -6.608 -3.118 1.00 97.50 187 LEU A C 1
ATOM 1508 O O . LEU A 1 187 ? -8.993 -7.757 -2.687 1.00 97.50 187 LEU A O 1
ATOM 1512 N N . ASN A 1 188 ? -9.428 -6.351 -4.380 1.00 96.25 188 ASN A N 1
ATOM 1513 C CA . ASN A 1 188 ? -9.698 -7.410 -5.354 1.00 96.25 188 ASN A CA 1
ATOM 1514 C C . ASN A 1 188 ? -8.450 -8.260 -5.635 1.00 96.25 188 ASN A C 1
ATOM 1516 O O . ASN A 1 188 ? -8.566 -9.479 -5.704 1.00 96.25 188 ASN A O 1
ATOM 1520 N N . VAL A 1 189 ? -7.256 -7.660 -5.729 1.00 95.44 189 VAL A N 1
ATOM 1521 C CA . VAL A 1 189 ? -6.000 -8.428 -5.845 1.00 95.44 189 VAL A CA 1
ATOM 1522 C C . VAL A 1 189 ? -5.787 -9.309 -4.611 1.00 95.44 189 VAL A C 1
ATOM 1524 O O . VAL A 1 189 ? -5.389 -10.467 -4.742 1.00 95.44 189 VAL A O 1
ATOM 1527 N N . PHE A 1 190 ? -6.095 -8.803 -3.411 1.00 96.12 190 PHE A N 1
ATOM 1528 C CA . PHE A 1 190 ? -6.013 -9.611 -2.193 1.00 96.12 190 PHE A CA 1
ATOM 1529 C C . PHE A 1 190 ? -7.018 -10.770 -2.222 1.00 96.12 190 PHE A C 1
ATOM 1531 O O . PHE A 1 190 ? -6.637 -11.916 -1.996 1.00 96.12 190 PHE A O 1
ATOM 1538 N N . LYS A 1 191 ? -8.266 -10.510 -2.614 1.00 96.00 191 LYS A N 1
ATOM 1539 C CA . LYS A 1 191 ? -9.272 -11.556 -2.815 1.00 96.00 191 LYS A CA 1
ATOM 1540 C C . LYS A 1 191 ? -8.800 -12.623 -3.812 1.00 96.00 191 LYS A C 1
ATOM 1542 O O . LYS A 1 191 ? -8.871 -13.807 -3.508 1.00 96.00 191 LYS A O 1
ATOM 1547 N N . MET A 1 192 ? -8.256 -12.220 -4.963 1.00 92.88 192 MET A N 1
ATOM 1548 C CA . MET A 1 192 ? -7.729 -13.153 -5.968 1.00 92.88 192 MET A CA 1
ATOM 1549 C C . MET A 1 192 ? -6.616 -14.041 -5.405 1.00 92.88 192 MET A C 1
ATOM 1551 O O . MET A 1 192 ? -6.577 -15.227 -5.714 1.00 92.88 192 MET A O 1
ATOM 1555 N N . LYS A 1 193 ? -5.732 -13.491 -4.564 1.00 92.50 193 LYS A N 1
ATOM 1556 C CA . LYS A 1 193 ? -4.676 -14.256 -3.886 1.00 92.50 193 LYS A CA 1
ATOM 1557 C C . LYS A 1 193 ? -5.234 -15.296 -2.901 1.00 92.50 193 LYS A C 1
ATOM 1559 O O . LYS A 1 193 ? -4.596 -16.323 -2.696 1.00 92.50 193 LYS A O 1
ATOM 1564 N N . GLU A 1 194 ? -6.379 -15.032 -2.270 1.00 92.56 194 GLU A N 1
ATOM 1565 C CA . GLU A 1 194 ? -7.050 -16.004 -1.391 1.00 92.56 194 GLU A CA 1
ATOM 1566 C C . GLU A 1 194 ? -7.776 -17.102 -2.185 1.00 92.56 194 GLU A C 1
ATOM 1568 O O . GLU A 1 194 ? -7.834 -18.247 -1.740 1.00 92.56 194 GLU A O 1
ATOM 1573 N N . GLU A 1 195 ? -8.329 -16.765 -3.353 1.00 92.31 195 GLU A N 1
ATOM 1574 C CA . GLU A 1 195 ? -9.164 -17.669 -4.159 1.00 92.31 195 GLU A CA 1
ATOM 1575 C C . GLU A 1 195 ? -8.367 -18.525 -5.157 1.00 92.31 195 GLU A C 1
ATOM 1577 O O . GLU A 1 195 ? -8.804 -19.615 -5.528 1.00 92.31 195 GLU A O 1
ATOM 1582 N N . ILE A 1 196 ? -7.204 -18.045 -5.601 1.00 89.50 196 ILE A N 1
ATOM 1583 C CA . ILE A 1 196 ? -6.364 -18.671 -6.628 1.00 89.50 196 ILE A CA 1
ATOM 1584 C C . ILE A 1 196 ? -4.931 -18.770 -6.083 1.00 89.50 196 ILE A C 1
ATOM 1586 O O . ILE A 1 196 ? -4.475 -17.834 -5.424 1.00 89.50 196 ILE A O 1
ATOM 1590 N N . PRO A 1 197 ? -4.180 -19.859 -6.352 1.00 86.19 197 PRO A N 1
ATOM 1591 C CA . PRO A 1 197 ? -2.803 -20.029 -5.880 1.00 86.19 197 PRO A CA 1
ATOM 1592 C C . PRO A 1 197 ? -1.805 -19.127 -6.632 1.00 86.19 197 PRO A C 1
ATOM 1594 O O . PRO A 1 197 ? -0.915 -19.605 -7.335 1.00 86.19 197 PRO A O 1
ATOM 1597 N N . LEU A 1 198 ? -1.946 -17.811 -6.474 1.00 88.88 198 LEU A N 1
ATOM 1598 C CA . LEU A 1 198 ? -1.058 -16.814 -7.061 1.00 88.88 198 LEU A CA 1
ATOM 1599 C C . LEU A 1 198 ? 0.285 -16.794 -6.331 1.00 88.88 198 LEU A C 1
ATOM 1601 O O . LEU A 1 198 ? 0.353 -16.607 -5.111 1.00 88.88 198 LEU A O 1
ATOM 1605 N N . LYS A 1 199 ? 1.378 -16.912 -7.087 1.00 91.94 199 LYS A N 1
ATOM 1606 C CA . LYS A 1 199 ? 2.724 -16.685 -6.551 1.00 91.94 199 LYS A CA 1
ATOM 1607 C C . LYS A 1 199 ? 2.912 -15.204 -6.251 1.00 91.94 199 LYS A C 1
ATOM 1609 O O . LYS A 1 199 ? 2.349 -14.334 -6.917 1.00 91.94 199 LYS A O 1
ATOM 1614 N N . HIS A 1 200 ? 3.771 -14.888 -5.286 1.00 93.00 200 HIS A N 1
ATOM 1615 C CA . HIS A 1 200 ? 4.012 -13.497 -4.907 1.00 93.00 200 HIS A CA 1
ATOM 1616 C C . HIS A 1 200 ? 4.572 -12.657 -6.071 1.00 93.00 200 HIS A C 1
ATOM 1618 O O . HIS A 1 200 ? 4.163 -11.511 -6.237 1.00 93.00 200 HIS A O 1
ATOM 1624 N N . VAL A 1 201 ? 5.414 -13.227 -6.943 1.00 91.69 201 VAL A N 1
ATOM 1625 C CA . VAL A 1 201 ? 5.871 -12.544 -8.173 1.00 91.69 201 VAL A CA 1
ATOM 1626 C C . VAL A 1 201 ? 4.718 -12.162 -9.102 1.00 91.69 201 VAL A C 1
ATOM 1628 O O . VAL A 1 201 ? 4.781 -11.123 -9.754 1.00 91.69 201 VAL A O 1
ATOM 1631 N N . GLU A 1 202 ? 3.660 -12.965 -9.173 1.00 91.69 202 GLU A N 1
ATOM 1632 C CA . GLU A 1 202 ? 2.500 -12.690 -10.028 1.00 91.69 202 GLU A CA 1
ATOM 1633 C C . GLU A 1 202 ? 1.652 -11.565 -9.441 1.00 91.69 202 GLU A C 1
ATOM 1635 O O . GLU A 1 202 ? 1.302 -10.626 -10.153 1.00 91.69 202 GLU A O 1
ATOM 1640 N N . VAL A 1 203 ? 1.435 -11.596 -8.122 1.00 93.75 203 VAL A N 1
ATOM 1641 C CA . VAL A 1 203 ? 0.820 -10.488 -7.375 1.00 93.75 203 VAL A CA 1
ATOM 1642 C C . VAL A 1 203 ? 1.612 -9.196 -7.578 1.00 93.75 203 VAL A C 1
ATOM 1644 O O . VAL A 1 203 ? 1.031 -8.150 -7.849 1.00 93.75 203 VAL A O 1
ATOM 1647 N N . ALA A 1 204 ? 2.942 -9.260 -7.497 1.00 93.06 204 ALA A N 1
ATOM 1648 C CA . ALA A 1 204 ? 3.800 -8.106 -7.718 1.00 93.06 204 ALA A CA 1
ATOM 1649 C C . ALA A 1 204 ? 3.668 -7.552 -9.141 1.00 93.06 204 ALA A C 1
ATOM 1651 O O . ALA A 1 204 ? 3.518 -6.344 -9.303 1.00 93.06 204 ALA A O 1
ATOM 1652 N N . ARG A 1 205 ? 3.658 -8.418 -10.162 1.00 89.44 205 ARG A N 1
ATOM 1653 C CA . ARG A 1 205 ? 3.501 -8.017 -11.570 1.00 89.44 205 ARG A CA 1
ATOM 1654 C C . ARG A 1 205 ? 2.182 -7.303 -11.856 1.00 89.44 205 ARG A C 1
ATOM 1656 O O . ARG A 1 205 ? 2.200 -6.362 -12.641 1.00 89.44 205 ARG A O 1
ATOM 1663 N N . LEU A 1 206 ? 1.081 -7.672 -11.194 1.00 91.12 206 LEU A N 1
ATOM 1664 C CA . LEU A 1 206 ? -0.207 -6.969 -11.335 1.00 91.12 206 LEU A CA 1
ATOM 1665 C C . LEU A 1 206 ? -0.129 -5.487 -10.955 1.00 91.12 206 LEU A C 1
ATOM 1667 O O . LEU A 1 206 ? -0.890 -4.675 -11.473 1.00 91.12 206 LEU A O 1
ATOM 1671 N N . LEU A 1 207 ? 0.781 -5.139 -10.046 1.00 92.56 207 LEU A N 1
ATOM 1672 C CA . LEU A 1 207 ? 0.967 -3.773 -9.563 1.00 92.56 207 LEU A CA 1
ATOM 1673 C C . LEU A 1 207 ? 2.007 -2.990 -10.380 1.00 92.56 207 LEU A C 1
ATOM 1675 O O . LEU A 1 207 ? 2.226 -1.803 -10.126 1.00 92.56 207 LEU A O 1
ATOM 1679 N N . LEU A 1 208 ? 2.666 -3.636 -11.348 1.00 89.44 208 LEU A N 1
ATOM 1680 C CA . LEU A 1 208 ? 3.744 -3.043 -12.128 1.00 89.44 208 LEU A CA 1
ATOM 1681 C C . LEU A 1 208 ? 3.271 -2.406 -13.441 1.00 89.44 208 LEU A C 1
ATOM 1683 O O . LEU A 1 208 ? 2.218 -2.726 -13.997 1.00 89.44 208 LEU A O 1
ATOM 1687 N N . PRO A 1 209 ? 4.105 -1.516 -14.000 1.00 83.31 209 PRO A N 1
ATOM 1688 C CA . PRO A 1 209 ? 4.036 -1.118 -15.392 1.00 83.31 209 PRO A CA 1
ATOM 1689 C C . PRO A 1 209 ? 3.951 -2.240 -16.421 1.00 83.31 209 PRO A C 1
ATOM 1691 O O . PRO A 1 209 ? 4.965 -2.815 -16.777 1.00 83.31 209 PRO A O 1
ATOM 1694 N N . MET A 1 210 ? 2.755 -2.432 -16.988 1.00 79.19 210 MET A N 1
ATOM 1695 C CA . MET A 1 210 ? 2.559 -3.184 -18.230 1.00 79.19 210 MET A CA 1
ATOM 1696 C C . MET A 1 210 ? 2.613 -2.256 -19.450 1.00 79.19 210 MET A C 1
ATOM 1698 O O . MET A 1 210 ? 2.072 -1.140 -19.423 1.00 79.19 210 MET A O 1
ATOM 1702 N N . ASN A 1 211 ? 3.237 -2.710 -20.537 1.00 71.00 211 ASN A N 1
ATOM 1703 C CA . ASN A 1 211 ? 3.208 -2.015 -21.816 1.00 71.00 211 ASN A CA 1
ATOM 1704 C C . ASN A 1 211 ? 1.892 -2.316 -22.543 1.00 71.00 211 ASN A C 1
ATOM 1706 O O . ASN A 1 211 ? 1.771 -3.304 -23.258 1.00 71.00 211 ASN A O 1
ATOM 1710 N N . VAL A 1 212 ? 0.913 -1.419 -22.414 1.00 70.81 212 VAL A N 1
ATOM 1711 C CA . VAL A 1 212 ? -0.419 -1.574 -23.029 1.00 70.81 212 VAL A CA 1
ATOM 1712 C C . VAL A 1 212 ? -0.410 -1.609 -24.564 1.00 70.81 212 VAL A C 1
ATOM 1714 O O . VAL A 1 212 ? -1.397 -2.028 -25.160 1.00 70.81 212 VAL A O 1
ATOM 1717 N N . ILE A 1 213 ? 0.686 -1.202 -25.219 1.00 80.12 213 ILE A N 1
ATOM 1718 C CA . ILE A 1 213 ? 0.851 -1.368 -26.673 1.00 80.12 213 ILE A CA 1
ATOM 1719 C C . ILE A 1 213 ? 1.134 -2.841 -27.001 1.00 80.12 213 ILE A C 1
ATOM 1721 O O . ILE A 1 213 ? 0.669 -3.358 -28.015 1.00 80.12 213 ILE A O 1
ATOM 1725 N N . ASN A 1 214 ? 1.870 -3.535 -26.131 1.00 81.88 214 ASN A N 1
ATOM 1726 C CA . ASN A 1 214 ? 2.126 -4.961 -26.247 1.00 81.88 214 ASN A CA 1
ATOM 1727 C C . ASN A 1 214 ? 1.086 -5.754 -25.447 1.00 81.88 214 ASN A C 1
ATOM 1729 O O . ASN A 1 214 ? 1.345 -6.212 -24.335 1.00 81.88 214 ASN A O 1
ATOM 1733 N N . ILE A 1 215 ? -0.087 -5.969 -26.045 1.00 85.75 215 ILE A N 1
ATOM 1734 C CA . ILE A 1 215 ? -1.164 -6.759 -25.427 1.00 85.75 215 ILE A CA 1
ATOM 1735 C C . ILE A 1 215 ? -0.719 -8.172 -25.005 1.00 85.75 215 ILE A C 1
ATOM 1737 O O . ILE A 1 215 ? -1.288 -8.744 -24.078 1.00 85.75 215 ILE A O 1
ATOM 1741 N N . GLY A 1 216 ? 0.336 -8.716 -25.625 1.00 87.50 216 GLY A N 1
ATOM 1742 C CA . GLY A 1 216 ? 0.916 -10.004 -25.249 1.00 87.50 216 GLY A CA 1
ATOM 1743 C C . GLY A 1 216 ? 1.418 -10.052 -23.803 1.00 87.50 216 GLY A C 1
ATOM 1744 O O . GLY A 1 216 ? 1.355 -11.106 -23.181 1.00 87.50 216 GLY A O 1
ATOM 1745 N N . GLU A 1 217 ? 1.854 -8.926 -23.230 1.00 84.19 217 GLU A N 1
ATOM 1746 C CA . GLU A 1 217 ? 2.283 -8.860 -21.825 1.00 84.19 217 GLU A CA 1
ATOM 1747 C C . GLU A 1 217 ? 1.105 -9.046 -20.856 1.00 84.19 217 GLU A C 1
ATOM 1749 O O . GLU A 1 217 ? 1.222 -9.753 -19.853 1.00 84.19 217 GLU A O 1
ATOM 1754 N N . ILE A 1 218 ? -0.052 -8.470 -21.194 1.00 85.75 218 ILE A N 1
ATOM 1755 C CA . ILE A 1 218 ? -1.294 -8.642 -20.432 1.00 85.75 218 ILE A CA 1
ATOM 1756 C C . ILE A 1 218 ? -1.747 -10.101 -20.522 1.00 85.75 218 ILE A C 1
ATOM 1758 O O . ILE A 1 218 ? -2.038 -10.716 -19.499 1.00 85.75 218 ILE A O 1
ATOM 1762 N N . ILE A 1 219 ? -1.751 -10.672 -21.732 1.00 86.81 219 ILE A N 1
ATOM 1763 C CA . ILE A 1 219 ? -2.133 -12.073 -21.961 1.00 86.81 219 ILE A CA 1
ATOM 1764 C C . ILE A 1 219 ? -1.224 -13.012 -21.165 1.00 86.81 219 ILE A C 1
ATOM 1766 O O . ILE A 1 219 ? -1.727 -13.808 -20.381 1.00 86.81 219 ILE A O 1
ATOM 1770 N N . HIS A 1 220 ? 0.099 -12.863 -21.273 1.00 85.56 220 HIS A N 1
ATOM 1771 C CA . HIS A 1 220 ? 1.059 -13.688 -20.534 1.00 85.56 220 HIS A CA 1
ATOM 1772 C C . HIS A 1 220 ? 0.871 -13.575 -19.013 1.00 85.56 220 HIS A C 1
ATOM 1774 O O . HIS A 1 220 ? 1.034 -14.549 -18.280 1.00 85.56 220 HIS A O 1
ATOM 1780 N N . THR A 1 221 ? 0.539 -12.381 -18.517 1.00 84.81 221 THR A N 1
ATOM 1781 C CA . THR A 1 221 ? 0.252 -12.160 -17.094 1.00 84.81 221 THR A CA 1
ATOM 1782 C C . THR A 1 221 ? -0.994 -12.932 -16.655 1.00 84.81 221 THR A C 1
ATOM 1784 O O . THR A 1 221 ? -0.966 -13.590 -15.621 1.00 84.81 221 THR A O 1
ATOM 1787 N N . ILE A 1 222 ? -2.060 -12.930 -17.458 1.00 85.31 222 ILE A N 1
ATOM 1788 C CA . ILE A 1 222 ? -3.281 -13.704 -17.184 1.00 85.31 222 ILE A CA 1
ATOM 1789 C C . ILE A 1 222 ? -3.019 -15.217 -17.287 1.00 85.31 222 ILE A C 1
ATOM 1791 O O . ILE A 1 222 ? -3.472 -15.989 -16.440 1.00 85.31 222 ILE A O 1
ATOM 1795 N N . GLU A 1 223 ? -2.280 -15.661 -18.305 1.00 85.12 223 GLU A N 1
ATOM 1796 C CA . GLU A 1 223 ? -1.936 -17.074 -18.512 1.00 85.12 223 GLU A CA 1
ATOM 1797 C C . GLU A 1 223 ? -1.117 -17.643 -17.353 1.00 85.12 223 GLU A C 1
ATOM 1799 O O . GLU A 1 223 ? -1.383 -18.763 -16.908 1.00 85.12 223 GLU A O 1
ATOM 1804 N N . SER A 1 224 ? -0.157 -16.872 -16.825 1.00 82.88 224 SER A N 1
ATOM 1805 C CA . SER A 1 224 ? 0.648 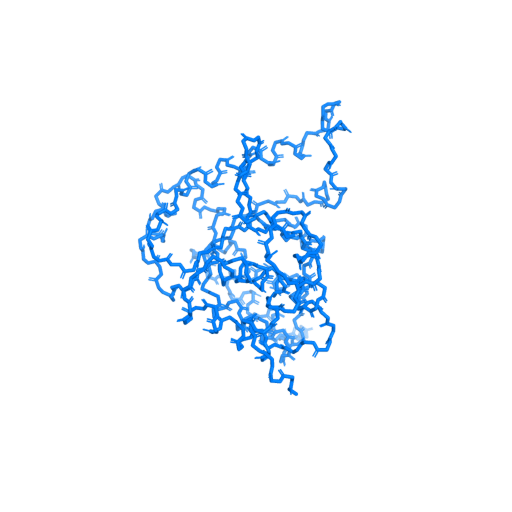-17.324 -15.686 1.00 82.88 224 SER A CA 1
ATOM 1806 C C . SER A 1 224 ? -0.226 -17.578 -14.452 1.00 82.88 224 SER A C 1
ATOM 1808 O O . SER A 1 224 ? -0.066 -18.601 -13.792 1.00 82.88 224 SER A O 1
ATOM 1810 N N . MET A 1 225 ? -1.219 -16.713 -14.219 1.00 81.56 225 MET A N 1
ATOM 1811 C CA . MET A 1 225 ? -2.135 -16.773 -13.072 1.00 81.56 225 MET A CA 1
ATOM 1812 C C . MET A 1 225 ? -3.190 -17.873 -13.180 1.00 81.56 225 MET A C 1
A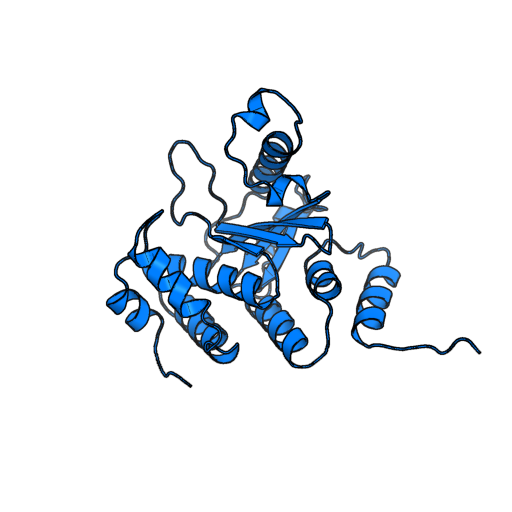TOM 1814 O O . MET A 1 225 ? -3.632 -18.411 -12.169 1.00 81.56 225 MET A O 1
ATOM 1818 N N . THR A 1 226 ? -3.628 -18.187 -14.399 1.00 79.31 226 THR A N 1
ATOM 1819 C CA . THR A 1 226 ? -4.689 -19.176 -14.654 1.00 79.31 226 THR A CA 1
ATOM 1820 C C . THR A 1 226 ? -4.161 -20.601 -14.785 1.00 79.31 226 THR A C 1
ATOM 1822 O O . THR A 1 226 ? -4.952 -21.540 -14.826 1.00 79.31 226 THR A O 1
ATOM 1825 N N . GLY A 1 227 ? -2.838 -20.791 -14.804 1.00 64.44 227 GLY A N 1
ATOM 1826 C CA . GLY A 1 227 ? -2.239 -22.118 -14.756 1.00 64.44 227 GLY A CA 1
ATOM 1827 C C . GLY A 1 227 ? -2.619 -22.995 -15.946 1.00 64.44 227 GLY A C 1
ATOM 1828 O O . GLY A 1 227 ? -2.868 -24.187 -15.769 1.00 64.44 227 GLY A O 1
ATOM 1829 N N . THR A 1 228 ? -2.621 -22.451 -17.168 1.00 48.12 228 THR A N 1
ATOM 1830 C CA . THR A 1 228 ? -2.642 -23.328 -18.344 1.00 48.12 228 THR A CA 1
ATOM 1831 C C . THR A 1 228 ? -1.250 -23.934 -18.503 1.00 48.12 228 THR A C 1
ATOM 1833 O O . THR A 1 228 ? -0.381 -23.395 -19.187 1.00 48.12 228 THR A O 1
ATOM 1836 N N . GLN A 1 229 ? -1.022 -25.085 -17.864 1.00 46.81 229 GLN A N 1
ATOM 1837 C CA . GLN A 1 229 ? -0.084 -26.066 -18.399 1.00 46.81 229 GLN A CA 1
ATOM 1838 C C . GLN A 1 229 ? -0.625 -26.494 -19.766 1.00 46.81 229 GLN A C 1
ATOM 1840 O O . GLN A 1 229 ? -1.349 -27.479 -19.888 1.00 46.81 229 GLN A O 1
ATOM 1845 N N . ALA A 1 230 ? -0.286 -25.746 -20.814 1.00 41.22 230 ALA A N 1
ATOM 1846 C CA . ALA A 1 230 ? -0.239 -26.331 -22.137 1.00 41.22 230 ALA A CA 1
ATOM 1847 C C . ALA A 1 230 ? 0.909 -27.343 -22.094 1.00 41.22 230 ALA A C 1
ATOM 1849 O O . ALA A 1 230 ? 2.080 -26.989 -22.254 1.00 41.22 230 ALA A O 1
ATOM 1850 N N . ASN A 1 231 ? 0.562 -28.594 -21.781 1.00 38.25 231 ASN A N 1
ATOM 1851 C CA . ASN A 1 231 ? 1.376 -29.753 -22.101 1.00 38.25 231 ASN A CA 1
ATOM 1852 C C . ASN A 1 231 ? 1.840 -29.586 -23.549 1.00 38.25 231 ASN A C 1
ATOM 1854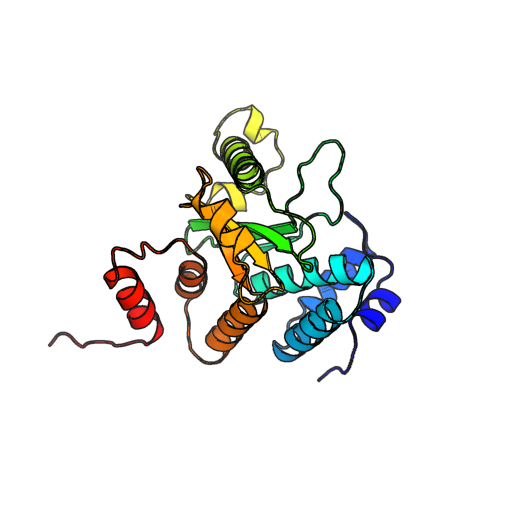 O O . ASN A 1 231 ? 1.036 -29.633 -24.478 1.00 38.25 231 ASN A O 1
ATOM 1858 N N . LYS A 1 232 ? 3.136 -29.333 -23.724 1.00 37.84 232 LYS A N 1
ATOM 1859 C CA . LYS A 1 232 ? 3.802 -29.604 -24.988 1.00 37.84 232 LYS A CA 1
ATOM 1860 C C . LYS A 1 232 ? 3.980 -31.115 -25.044 1.00 37.84 232 LYS A C 1
ATOM 1862 O O . LYS A 1 232 ? 4.859 -31.643 -24.365 1.00 37.84 232 LYS A O 1
ATOM 1867 N N . GLU A 1 233 ? 3.076 -31.772 -25.762 1.00 36.19 233 GLU A N 1
ATOM 1868 C CA . GLU A 1 233 ? 3.386 -33.032 -26.448 1.00 36.19 233 GLU A CA 1
ATOM 1869 C C . GLU A 1 233 ? 4.477 -32.800 -27.504 1.00 36.19 233 GLU A C 1
ATOM 1871 O O . GLU A 1 233 ? 4.515 -31.688 -28.090 1.00 36.19 233 GLU A O 1
#

pLDDT: mean 84.65, std 15.17, range [36.19, 98.44]